Protein AF-A0ABD5YQZ8-F1 (afdb_monomer_lite)

pLDDT: mean 84.79, std 17.25, range [38.78, 98.06]

Radius of gyration: 31.54 Å; chains: 1; bounding box: 51×86×86 Å

Organism: NCBI:txid2934937

InterPro domains:
  IPR028974 TSP type-3 repeat [G3DSA:4.10.1080.10] (98-217)
  IPR028974 TSP type-3 repeat [SSF103647] (147-210)
  IPR059100 Bacterial TSP3 repeat [PF18884] (151-166)
  IPR059100 Bacterial TSP3 repeat [PF18884] (173-186)
  IPR059100 Bacterial TSP3 repeat [PF18884] (196-209)

Sequence (217 aa):
MSGYPLSGSRVYLVMLACMLVLSAGIVSAAQVDMSVDEYTLTGDSVLETEEDITYVTGWQSYSVEATVEGDPGAYQACLVMGDAVDEREIECKVVGVNASQSETVNFEKSEWPENMSGRQTVSLVVRDTNASDEPITTSSKQVNILGENGDYDGDGASNRVEIREGIEPRNDDTDGDGLSDGEELKLPTALPNKSDTDGDGLSDGIEVNKYDSAQTK

Structure (mmCIF, N/CA/C/O backbone):
data_AF-A0ABD5YQZ8-F1
#
_entry.id   AF-A0ABD5YQZ8-F1
#
loop_
_atom_site.group_PDB
_atom_site.id
_atom_site.type_symbol
_atom_site.label_atom_id
_atom_site.label_alt_id
_atom_site.label_comp_id
_atom_site.label_asym_id
_atom_site.label_entity_id
_atom_site.label_seq_id
_atom_site.pdbx_PDB_ins_code
_atom_site.Cartn_x
_atom_site.Cartn_y
_atom_site.Cartn_z
_atom_site.occupancy
_atom_site.B_iso_or_equiv
_atom_site.auth_seq_id
_atom_site.auth_comp_id
_atom_site.auth_asym_id
_atom_site.auth_atom_id
_atom_site.pdbx_PDB_model_num
ATOM 1 N N . MET A 1 1 ? 3.594 -73.761 -32.556 1.00 47.19 1 MET A N 1
ATOM 2 C CA . MET A 1 1 ? 4.704 -74.380 -33.315 1.00 47.19 1 MET A CA 1
ATOM 3 C C . MET A 1 1 ? 4.558 -73.986 -34.771 1.00 47.19 1 MET A C 1
ATOM 5 O O . MET A 1 1 ? 3.439 -74.041 -35.259 1.00 47.19 1 MET A O 1
ATOM 9 N N . SER A 1 2 ? 5.678 -73.665 -35.428 1.00 38.78 2 SER A N 1
ATOM 10 C CA . SER A 1 2 ? 5.800 -73.285 -36.848 1.00 38.78 2 SER A CA 1
ATOM 11 C C . SER A 1 2 ? 5.389 -71.836 -37.141 1.00 38.78 2 SER A C 1
ATOM 13 O O . SER A 1 2 ? 4.291 -71.435 -36.791 1.00 38.78 2 SER A O 1
ATOM 15 N N . GLY A 1 3 ? 6.195 -70.963 -37.737 1.00 38.81 3 GLY A N 1
ATOM 16 C CA . GLY A 1 3 ? 7.521 -71.086 -38.337 1.00 38.81 3 GLY A CA 1
ATOM 17 C C . GLY A 1 3 ? 7.721 -69.838 -39.205 1.00 38.81 3 GLY A C 1
ATOM 18 O O . GLY A 1 3 ? 6.915 -69.587 -40.094 1.00 38.81 3 GLY A O 1
ATOM 19 N N . TYR A 1 4 ? 8.740 -69.027 -38.921 1.00 41.19 4 TYR A N 1
ATOM 20 C CA . TYR A 1 4 ? 9.113 -67.884 -39.760 1.00 41.19 4 TYR A CA 1
ATOM 21 C C . TYR A 1 4 ? 10.055 -68.359 -40.874 1.00 41.19 4 TYR A C 1
ATOM 23 O O . TYR A 1 4 ? 11.027 -69.052 -40.558 1.00 41.19 4 TYR A O 1
ATOM 31 N N . PRO A 1 5 ? 9.858 -67.973 -42.145 1.00 52.75 5 PRO A N 1
ATOM 32 C CA . PRO A 1 5 ? 10.911 -68.078 -43.139 1.00 52.75 5 PRO A CA 1
ATOM 33 C C . PRO A 1 5 ? 11.772 -66.807 -43.144 1.00 52.75 5 PRO A C 1
ATOM 35 O O . PRO A 1 5 ? 11.284 -65.693 -43.325 1.00 52.75 5 PRO A O 1
ATOM 38 N N . LEU A 1 6 ? 13.080 -67.005 -42.974 1.00 47.19 6 LEU A N 1
ATOM 39 C CA . LEU A 1 6 ? 14.126 -66.064 -43.365 1.00 47.19 6 LEU A CA 1
ATOM 40 C C . LEU A 1 6 ? 14.252 -66.066 -44.893 1.00 47.19 6 LEU A C 1
ATOM 42 O O . LEU A 1 6 ? 14.326 -67.137 -45.492 1.00 47.19 6 LEU A O 1
ATOM 46 N N . SER A 1 7 ? 14.373 -64.896 -45.519 1.00 41.81 7 SER A N 1
ATOM 47 C CA . SER A 1 7 ? 15.018 -64.787 -46.831 1.00 41.81 7 SER A CA 1
ATOM 48 C C . SER A 1 7 ? 15.436 -63.350 -47.129 1.00 41.81 7 SER A C 1
ATOM 50 O O . SER A 1 7 ? 14.608 -62.444 -47.108 1.00 41.81 7 SER A O 1
ATOM 52 N N . GLY A 1 8 ? 16.715 -63.173 -47.472 1.00 40.44 8 GLY A N 1
ATOM 53 C CA . GLY A 1 8 ? 17.145 -62.082 -48.346 1.00 40.44 8 GLY A CA 1
ATOM 54 C C . GLY A 1 8 ? 18.196 -61.129 -47.788 1.00 40.44 8 GLY A C 1
ATOM 55 O O . GLY A 1 8 ? 17.901 -59.967 -47.536 1.00 40.44 8 GLY A O 1
ATOM 56 N N . SER A 1 9 ? 19.451 -61.580 -47.712 1.00 45.88 9 SER A N 1
ATOM 57 C CA . SER A 1 9 ? 20.619 -60.691 -47.701 1.00 45.88 9 SER A CA 1
ATOM 58 C C . SER A 1 9 ? 20.605 -59.762 -48.915 1.00 45.88 9 SER A C 1
ATOM 60 O O . SER A 1 9 ? 20.646 -60.238 -50.051 1.00 45.88 9 SER A O 1
ATOM 62 N N . ARG A 1 10 ? 20.658 -58.446 -48.689 1.00 50.16 10 ARG A N 1
ATOM 63 C CA . ARG A 1 10 ? 21.187 -57.485 -49.665 1.00 50.16 10 ARG A CA 1
ATOM 64 C C . ARG A 1 10 ? 22.053 -56.447 -48.963 1.00 50.16 10 ARG A C 1
ATOM 66 O O . ARG A 1 10 ? 21.574 -55.579 -48.247 1.00 50.16 10 ARG A O 1
ATOM 73 N N . VAL A 1 11 ? 23.349 -56.592 -49.205 1.00 49.12 11 VAL A N 1
ATOM 74 C CA . VAL A 1 11 ? 24.399 -55.601 -48.982 1.00 49.12 11 VAL A CA 1
ATOM 75 C C . VAL A 1 11 ? 24.019 -54.319 -49.723 1.00 49.12 11 VAL A C 1
ATOM 77 O O . VAL A 1 11 ? 23.902 -54.351 -50.944 1.00 49.12 11 VAL A O 1
ATOM 80 N N . TYR A 1 12 ? 23.858 -53.204 -49.010 1.00 44.00 12 TYR A N 1
ATOM 81 C CA . TYR A 1 12 ? 23.859 -51.868 -49.606 1.00 44.00 12 TYR A CA 1
ATOM 82 C C . TYR A 1 12 ? 24.694 -50.910 -48.752 1.00 44.00 12 TYR A C 1
ATOM 84 O O . TYR A 1 12 ? 24.310 -50.514 -47.659 1.00 44.00 12 TYR A O 1
ATOM 92 N N . LEU A 1 13 ? 25.883 -50.630 -49.292 1.00 43.56 13 LEU A N 1
ATOM 93 C CA . LEU A 1 13 ? 26.579 -49.345 -49.346 1.00 43.56 13 LEU A CA 1
ATOM 94 C C . LEU A 1 13 ? 26.363 -48.377 -48.163 1.00 43.56 13 LEU A C 1
ATOM 96 O O . LEU A 1 13 ? 25.361 -47.671 -48.083 1.00 43.56 13 LEU A O 1
ATOM 100 N N . VAL A 1 14 ? 27.385 -48.263 -47.312 1.00 45.25 14 VAL A N 1
ATOM 101 C CA . VAL A 1 14 ? 27.566 -47.134 -46.390 1.00 45.25 14 VAL A CA 1
ATOM 102 C C . VAL A 1 14 ? 27.772 -45.866 -47.228 1.00 45.25 14 VAL A C 1
ATOM 104 O O . VAL A 1 14 ? 28.879 -45.586 -47.681 1.00 45.25 14 VAL A O 1
ATOM 107 N N . MET A 1 15 ? 26.700 -45.112 -47.470 1.00 48.88 15 MET A N 1
ATOM 108 C CA . MET A 1 15 ? 26.790 -43.724 -47.926 1.00 48.88 15 MET A CA 1
ATOM 109 C C . MET A 1 15 ? 26.907 -42.844 -46.688 1.00 48.88 15 MET A C 1
ATOM 111 O O . MET A 1 15 ? 25.919 -42.529 -46.027 1.00 48.88 15 MET A O 1
ATOM 115 N N . LEU A 1 16 ? 28.144 -42.479 -46.365 1.00 49.81 16 LEU A N 1
ATOM 116 C CA . LEU A 1 16 ? 28.467 -41.458 -45.381 1.00 49.81 16 LEU A CA 1
ATOM 117 C C . LEU A 1 16 ? 28.016 -40.097 -45.946 1.00 49.81 16 LEU A C 1
ATOM 119 O O . LEU A 1 16 ? 28.791 -39.376 -46.568 1.00 49.81 16 LEU A O 1
ATOM 123 N N . ALA A 1 17 ? 26.733 -39.768 -45.793 1.00 46.59 17 ALA A N 1
ATOM 124 C CA . ALA A 1 17 ? 26.228 -38.432 -46.069 1.00 46.59 17 ALA A CA 1
ATOM 125 C C . ALA A 1 17 ? 26.684 -37.519 -44.925 1.00 46.59 17 ALA A C 1
ATOM 127 O O . ALA A 1 17 ? 26.041 -37.418 -43.883 1.00 46.59 17 ALA A O 1
ATOM 128 N N . CYS A 1 18 ? 27.837 -36.881 -45.115 1.00 42.94 18 CYS A N 1
ATOM 129 C CA . CYS A 1 18 ? 28.249 -35.732 -44.328 1.00 42.94 18 CYS A CA 1
ATOM 130 C C . CYS A 1 18 ? 27.263 -34.593 -44.638 1.00 42.94 18 CYS A C 1
ATOM 132 O O . CYS A 1 18 ? 27.469 -33.812 -45.565 1.00 42.94 18 CYS A O 1
ATOM 134 N N . MET A 1 19 ? 26.134 -34.550 -43.919 1.00 46.97 19 MET A N 1
ATOM 135 C CA . MET A 1 19 ? 25.313 -33.347 -43.857 1.00 46.97 19 MET A CA 1
ATOM 136 C C . MET A 1 19 ? 26.151 -32.298 -43.135 1.00 46.97 19 MET A C 1
ATOM 138 O O . MET A 1 19 ? 26.230 -32.274 -41.909 1.00 46.97 19 MET A O 1
ATOM 142 N N . LEU A 1 20 ? 26.798 -31.444 -43.924 1.00 49.50 20 LEU A N 1
ATOM 143 C CA . LEU A 1 20 ? 27.115 -30.088 -43.515 1.00 49.50 20 LEU A CA 1
ATOM 144 C C . LEU A 1 20 ? 25.800 -29.464 -43.050 1.00 49.50 20 LEU A C 1
ATOM 146 O O . LEU A 1 20 ? 25.006 -28.983 -43.858 1.00 49.50 20 LEU A O 1
ATOM 150 N N . VAL A 1 21 ? 25.552 -29.511 -41.742 1.00 53.03 21 VAL A N 1
ATOM 151 C CA . VAL A 1 21 ? 24.641 -28.569 -41.112 1.00 53.03 21 VAL A CA 1
ATOM 152 C C . VAL A 1 21 ? 25.338 -27.229 -41.295 1.00 53.03 21 VAL A C 1
ATOM 154 O O . VAL A 1 21 ? 26.240 -26.872 -40.542 1.00 53.03 21 VAL A O 1
ATOM 157 N N . LEU A 1 22 ? 24.993 -26.527 -42.375 1.00 50.12 22 LEU A N 1
ATOM 158 C CA . LEU A 1 22 ? 25.159 -25.088 -42.435 1.00 50.12 22 LEU A CA 1
ATOM 159 C C . LEU A 1 22 ? 24.323 -24.572 -41.269 1.00 50.12 22 LEU A C 1
ATOM 161 O O . LEU A 1 22 ? 23.117 -24.377 -41.397 1.00 50.12 22 LEU A O 1
ATOM 165 N N . SER A 1 23 ? 24.955 -24.425 -40.104 1.00 54.41 23 SER A N 1
ATOM 166 C CA . SER A 1 23 ? 24.463 -23.525 -39.084 1.00 54.41 23 SER A CA 1
ATOM 167 C C . SER A 1 23 ? 24.487 -22.161 -39.756 1.00 54.41 23 SER A C 1
ATOM 169 O O . SER A 1 23 ? 25.512 -21.478 -39.773 1.00 54.41 23 SER A O 1
ATOM 171 N N . ALA A 1 24 ? 23.376 -21.803 -40.400 1.00 52.38 24 ALA A N 1
ATOM 172 C CA . ALA A 1 24 ? 23.020 -20.414 -40.537 1.00 52.38 24 ALA A CA 1
ATOM 173 C C . ALA A 1 24 ? 23.045 -19.911 -39.099 1.00 52.38 24 ALA A C 1
ATOM 175 O O . ALA A 1 24 ? 22.163 -20.239 -38.306 1.00 52.38 24 ALA A O 1
ATOM 176 N N . GLY A 1 25 ? 24.153 -19.268 -38.729 1.00 48.50 25 GLY A N 1
ATOM 177 C CA . GLY A 1 25 ? 24.211 -18.509 -37.504 1.00 48.50 25 GLY A CA 1
ATOM 178 C C . GLY A 1 25 ? 23.045 -17.555 -37.618 1.00 48.50 25 GLY A C 1
ATOM 179 O O . GLY A 1 25 ? 23.043 -16.686 -38.490 1.00 48.50 25 GLY A O 1
ATOM 180 N N . ILE A 1 26 ? 22.009 -17.800 -36.825 1.00 54.44 26 ILE A N 1
ATOM 181 C CA . ILE A 1 26 ? 21.000 -16.792 -36.592 1.00 54.44 26 ILE A CA 1
ATOM 182 C C . ILE A 1 26 ? 21.822 -15.687 -35.946 1.00 54.44 26 ILE A C 1
ATOM 184 O O . ILE A 1 26 ? 22.315 -15.849 -34.829 1.00 54.44 26 ILE A O 1
ATOM 188 N N . VAL A 1 27 ? 22.112 -14.629 -36.701 1.00 45.12 27 VAL A N 1
ATOM 189 C CA . VAL A 1 27 ? 22.585 -13.394 -36.097 1.00 45.12 27 VAL A CA 1
ATOM 190 C C . VAL A 1 27 ? 21.394 -12.966 -35.261 1.00 45.12 27 VAL A C 1
ATOM 192 O O . VAL A 1 27 ? 20.402 -12.485 -35.806 1.00 45.12 27 VAL A O 1
ATOM 195 N N . SER A 1 28 ? 21.430 -13.282 -33.966 1.00 51.03 28 SER A N 1
ATOM 196 C CA . SER A 1 28 ? 20.501 -12.688 -33.019 1.00 51.03 28 SER A CA 1
ATOM 197 C C . SER A 1 28 ? 20.609 -11.191 -33.247 1.00 51.03 28 SER A C 1
ATOM 199 O O . SER A 1 28 ? 21.725 -10.660 -33.257 1.00 51.03 28 SER A O 1
ATOM 201 N N . ALA A 1 29 ? 19.481 -10.519 -33.482 1.00 58.97 29 ALA A N 1
ATOM 202 C CA . ALA A 1 29 ? 19.457 -9.078 -33.302 1.00 58.97 29 ALA A CA 1
ATOM 203 C C . ALA A 1 29 ? 20.094 -8.805 -31.931 1.00 58.97 29 ALA A C 1
ATOM 205 O O . ALA A 1 29 ? 19.848 -9.568 -30.988 1.00 58.97 29 ALA A O 1
ATOM 206 N N . ALA A 1 30 ? 20.993 -7.822 -31.853 1.00 61.31 30 ALA A N 1
ATOM 207 C CA . ALA A 1 30 ? 21.516 -7.398 -30.564 1.00 61.31 30 ALA A CA 1
ATOM 208 C C . ALA A 1 30 ? 20.296 -7.050 -29.706 1.00 61.31 30 ALA A C 1
ATOM 210 O O . ALA A 1 30 ? 19.510 -6.183 -30.088 1.00 61.31 30 ALA A O 1
ATOM 211 N N . GLN A 1 31 ? 20.065 -7.832 -28.654 1.00 69.81 31 GLN A N 1
ATOM 212 C CA . GLN A 1 31 ? 18.967 -7.577 -27.742 1.00 69.81 31 GLN A CA 1
ATOM 213 C C . GLN A 1 31 ? 19.332 -6.303 -26.988 1.00 69.81 31 GLN A C 1
ATOM 215 O O . GLN A 1 31 ? 20.447 -6.210 -26.479 1.00 69.81 31 GLN A O 1
ATOM 220 N N . VAL A 1 32 ? 18.429 -5.326 -27.005 1.00 82.69 32 VAL A N 1
ATOM 221 C CA . VAL A 1 32 ? 18.577 -4.088 -26.238 1.00 82.69 32 VAL A CA 1
ATOM 222 C C . VAL A 1 32 ? 18.693 -4.462 -24.763 1.00 82.69 32 VAL A C 1
ATOM 224 O O . VAL A 1 32 ? 17.845 -5.205 -24.264 1.00 82.69 32 VAL A O 1
ATOM 227 N N . ASP A 1 33 ? 19.742 -3.984 -24.097 1.00 87.50 33 ASP A N 1
ATOM 228 C CA . ASP A 1 33 ? 19.975 -4.248 -22.677 1.00 87.50 33 ASP A CA 1
ATOM 229 C C . ASP A 1 33 ? 19.418 -3.092 -21.841 1.00 87.50 33 ASP A C 1
ATOM 231 O O . ASP A 1 33 ? 19.886 -1.956 -21.939 1.00 87.50 33 ASP A O 1
ATOM 235 N N . MET A 1 34 ? 18.375 -3.376 -21.061 1.00 90.44 34 MET A N 1
ATOM 236 C CA . MET A 1 34 ? 17.696 -2.415 -20.192 1.00 90.44 34 MET A CA 1
ATOM 237 C C . MET A 1 34 ? 17.335 -3.077 -18.868 1.00 90.44 34 MET A C 1
ATOM 239 O O . MET A 1 34 ? 16.788 -4.184 -18.837 1.00 90.44 34 MET A O 1
ATOM 243 N N . SER A 1 35 ? 17.546 -2.351 -17.778 1.00 90.19 35 SER A N 1
ATOM 244 C CA . SER A 1 35 ? 17.093 -2.709 -16.440 1.00 90.19 35 SER A CA 1
ATOM 245 C C . SER A 1 35 ? 16.237 -1.598 -15.840 1.00 90.19 35 SER A C 1
ATOM 247 O O . SER A 1 35 ? 16.291 -0.424 -16.214 1.00 90.19 35 SER A O 1
ATOM 249 N N . VAL A 1 36 ? 15.389 -2.019 -14.911 1.00 91.62 36 VAL A N 1
ATOM 250 C CA . VAL A 1 36 ? 14.582 -1.156 -14.059 1.00 91.62 36 VAL A CA 1
ATOM 251 C C . VAL A 1 36 ? 14.928 -1.563 -12.639 1.00 91.62 36 VAL A C 1
ATOM 253 O O . VAL A 1 36 ? 14.773 -2.737 -12.293 1.00 91.62 36 VAL A O 1
ATOM 256 N N . ASP A 1 37 ? 15.404 -0.615 -11.839 1.00 88.50 37 ASP A N 1
ATOM 257 C CA . ASP A 1 37 ? 15.648 -0.852 -10.419 1.00 88.50 37 ASP A CA 1
ATOM 258 C C . ASP A 1 37 ? 14.335 -1.138 -9.679 1.00 88.50 37 ASP A C 1
ATOM 260 O O . ASP A 1 37 ? 13.227 -0.922 -10.182 1.00 88.50 37 ASP A O 1
ATOM 264 N N . GLU A 1 38 ? 14.440 -1.620 -8.443 1.00 85.19 38 GLU A N 1
ATOM 265 C CA . GLU A 1 38 ? 13.267 -1.661 -7.582 1.00 85.19 38 GLU A CA 1
ATOM 266 C C . GLU A 1 38 ? 12.690 -0.245 -7.430 1.00 85.19 38 GLU A C 1
ATOM 268 O O . GLU A 1 38 ? 13.395 0.704 -7.084 1.00 85.19 38 GLU A O 1
ATOM 273 N N . TYR A 1 39 ? 11.396 -0.102 -7.706 1.00 87.62 39 TYR A N 1
ATOM 274 C CA . TYR A 1 39 ? 10.715 1.179 -7.607 1.00 87.62 39 TYR A CA 1
ATOM 275 C C . TYR A 1 39 ? 10.106 1.384 -6.218 1.00 87.62 39 TYR A C 1
ATOM 277 O O . TYR A 1 39 ? 9.736 0.439 -5.503 1.00 87.62 39 TYR A O 1
ATOM 285 N N . THR A 1 40 ? 9.949 2.656 -5.859 1.00 89.56 40 THR A N 1
ATOM 286 C CA . THR A 1 40 ? 9.339 3.065 -4.595 1.00 89.56 40 TH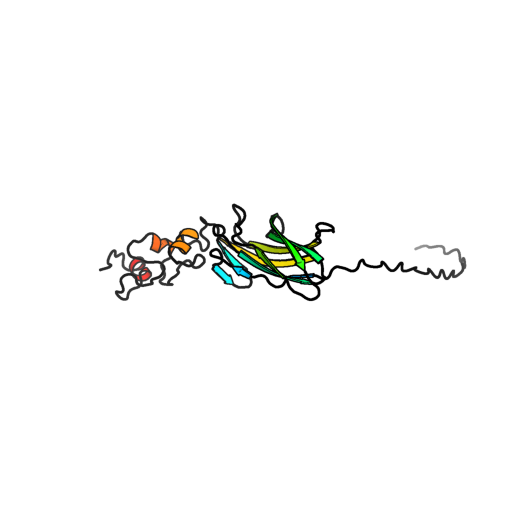R A CA 1
ATOM 287 C C . THR A 1 40 ? 7.905 3.515 -4.839 1.00 89.56 40 THR A C 1
ATOM 289 O O . THR A 1 40 ? 7.657 4.426 -5.629 1.00 89.56 40 THR A O 1
ATOM 292 N N . LEU A 1 41 ? 6.960 2.880 -4.143 1.00 93.25 41 LEU A N 1
ATOM 293 C CA . LEU A 1 41 ? 5.575 3.332 -4.052 1.00 93.25 41 LEU A CA 1
ATOM 294 C C . LEU A 1 41 ? 5.443 4.236 -2.823 1.00 93.25 41 LEU A C 1
ATOM 296 O O . LEU A 1 41 ? 5.842 3.852 -1.726 1.00 93.25 41 LEU A O 1
ATOM 300 N N . THR A 1 42 ? 4.911 5.439 -3.006 1.00 92.31 42 THR A N 1
ATOM 301 C CA . THR A 1 42 ? 4.772 6.449 -1.946 1.00 92.31 42 THR A CA 1
ATOM 302 C C . THR A 1 42 ? 3.408 7.130 -2.005 1.00 92.31 42 THR A C 1
ATOM 304 O O . THR A 1 42 ? 2.664 6.977 -2.974 1.00 92.31 42 THR A O 1
ATOM 307 N N . GLY A 1 43 ? 3.096 7.926 -0.981 1.00 90.94 43 GLY A N 1
ATOM 308 C CA . GLY A 1 43 ? 1.871 8.719 -0.892 1.00 90.94 43 GLY A CA 1
ATOM 309 C C . GLY A 1 43 ? 0.927 8.219 0.194 1.00 90.94 43 GLY A C 1
ATOM 310 O O . GLY A 1 43 ? 1.194 7.214 0.846 1.00 90.94 43 GLY A O 1
ATOM 311 N N . ASP A 1 44 ? -0.184 8.934 0.368 1.00 88.00 44 ASP A N 1
ATOM 312 C CA . ASP A 1 44 ? -1.124 8.706 1.474 1.00 88.00 44 ASP A CA 1
ATOM 313 C C . ASP A 1 44 ? -1.839 7.352 1.398 1.00 88.00 44 ASP A C 1
ATOM 315 O O . ASP A 1 44 ? -2.437 6.921 2.376 1.00 88.00 44 ASP A O 1
ATOM 319 N N . SER A 1 45 ? -1.808 6.694 0.237 1.00 91.94 45 SER A N 1
ATOM 320 C CA . SER A 1 45 ? -2.378 5.358 0.085 1.00 91.94 45 SER A CA 1
ATOM 321 C C . SER A 1 45 ? -1.526 4.255 0.689 1.00 91.94 45 SER A C 1
ATOM 323 O O . SER A 1 45 ? -2.068 3.187 0.933 1.00 91.94 45 SER A O 1
ATOM 325 N N . VAL A 1 46 ? -0.225 4.454 0.911 1.00 93.88 46 VAL A N 1
ATOM 326 C CA . VAL A 1 46 ? 0.658 3.389 1.401 1.00 93.88 46 VAL A CA 1
ATOM 327 C C . VAL A 1 46 ? 0.522 3.265 2.914 1.00 93.88 46 VAL A C 1
ATOM 329 O O . VAL A 1 46 ? 0.820 4.214 3.634 1.00 93.88 46 VAL A O 1
ATOM 332 N N . LEU A 1 47 ? 0.093 2.092 3.382 1.00 93.75 47 LEU A N 1
ATOM 333 C CA . LEU A 1 47 ? -0.080 1.802 4.805 1.00 93.75 47 LEU A CA 1
ATOM 334 C C . LEU A 1 47 ? 1.203 1.197 5.377 1.00 93.75 47 LEU A C 1
ATOM 336 O O . LEU A 1 47 ? 1.925 1.837 6.136 1.00 93.75 47 LEU A O 1
ATOM 340 N N . GLU A 1 48 ? 1.528 -0.021 4.950 1.00 92.25 48 GLU A N 1
ATOM 341 C CA . GLU A 1 48 ? 2.690 -0.764 5.431 1.00 92.25 48 GLU A CA 1
ATOM 342 C C . GLU A 1 48 ? 3.120 -1.849 4.440 1.00 92.25 48 GLU A C 1
ATOM 344 O O . GLU A 1 48 ? 2.505 -2.049 3.391 1.00 92.25 48 GLU A O 1
ATOM 349 N N . THR A 1 49 ? 4.210 -2.550 4.743 1.00 92.19 49 THR A N 1
ATOM 350 C CA . THR A 1 49 ? 4.671 -3.699 3.958 1.00 92.19 49 THR A CA 1
ATOM 351 C C . THR A 1 49 ? 5.015 -4.855 4.881 1.00 92.19 49 THR A C 1
ATOM 353 O O . THR A 1 49 ? 5.850 -4.708 5.771 1.00 92.19 49 THR A O 1
ATOM 356 N N . GLU A 1 50 ? 4.421 -6.013 4.615 1.00 91.50 50 GLU A N 1
ATOM 357 C CA . GLU A 1 50 ? 4.687 -7.265 5.320 1.00 91.50 50 GLU A CA 1
ATOM 358 C C . GLU A 1 50 ? 4.895 -8.398 4.322 1.00 91.50 50 GLU A C 1
ATOM 360 O O . GLU A 1 50 ? 4.148 -8.507 3.353 1.00 91.50 50 GLU A O 1
ATOM 365 N N . GLU A 1 51 ? 5.889 -9.255 4.571 1.00 88.88 51 GLU A N 1
ATOM 366 C CA . GLU A 1 51 ? 6.151 -10.463 3.767 1.00 88.88 51 GLU A CA 1
ATOM 367 C C . GLU A 1 51 ? 6.125 -10.211 2.241 1.00 88.88 51 GLU A C 1
ATOM 369 O O . GLU A 1 51 ? 5.523 -10.966 1.480 1.00 88.88 51 GLU A O 1
ATOM 374 N N . ASP A 1 52 ? 6.775 -9.125 1.799 1.00 88.69 52 ASP A N 1
ATOM 375 C CA . ASP A 1 52 ? 6.865 -8.672 0.398 1.00 88.69 52 ASP A CA 1
ATOM 376 C C . ASP A 1 52 ? 5.546 -8.183 -0.240 1.00 88.69 52 ASP A C 1
ATOM 378 O O . ASP A 1 52 ? 5.471 -7.981 -1.457 1.00 88.69 52 ASP A O 1
ATOM 382 N N . ILE A 1 53 ? 4.512 -7.937 0.567 1.00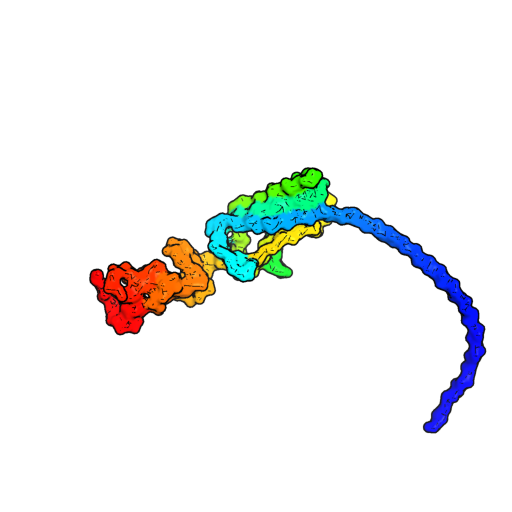 93.06 53 ILE A N 1
ATOM 383 C CA . ILE A 1 53 ? 3.238 -7.357 0.135 1.00 93.06 53 ILE A CA 1
ATOM 384 C C . ILE A 1 53 ? 3.088 -5.971 0.745 1.00 93.06 53 ILE A C 1
ATOM 386 O O . ILE A 1 53 ? 3.074 -5.808 1.964 1.00 93.06 53 ILE A O 1
ATOM 390 N N . THR A 1 54 ? 2.919 -4.964 -0.108 1.00 95.38 54 THR A N 1
ATOM 391 C CA . THR A 1 54 ? 2.595 -3.608 0.343 1.00 95.38 54 THR A CA 1
ATOM 392 C C . THR A 1 54 ? 1.080 -3.430 0.431 1.00 95.38 54 THR A C 1
ATOM 394 O O . THR A 1 54 ? 0.362 -3.605 -0.554 1.00 95.38 54 THR A O 1
ATOM 397 N N . TYR A 1 55 ? 0.580 -3.065 1.606 1.00 95.50 55 TYR A N 1
ATOM 398 C CA . TYR A 1 55 ? -0.827 -2.750 1.829 1.00 95.50 55 TYR A CA 1
ATOM 399 C C . TYR A 1 55 ? -1.093 -1.297 1.475 1.00 95.50 55 TYR A C 1
ATOM 401 O O . TYR A 1 55 ? -0.357 -0.396 1.887 1.00 95.50 55 TYR A O 1
ATOM 409 N N . VAL A 1 56 ? -2.139 -1.078 0.684 1.00 96.25 56 VAL A N 1
ATOM 410 C CA . VAL A 1 56 ? -2.476 0.245 0.162 1.00 96.25 56 VAL A CA 1
ATOM 411 C C . VAL A 1 56 ? -3.975 0.500 0.194 1.00 96.25 56 VAL A C 1
ATOM 413 O O . VAL A 1 56 ? -4.768 -0.432 0.094 1.00 96.25 56 VAL A O 1
ATOM 416 N N . THR A 1 57 ? -4.385 1.760 0.269 1.00 95.56 57 THR A N 1
ATOM 417 C CA . THR A 1 57 ? -5.788 2.156 0.129 1.00 95.56 57 THR A CA 1
ATOM 418 C C . THR A 1 57 ? -6.138 2.379 -1.339 1.00 95.56 57 THR A C 1
ATOM 420 O O . THR A 1 57 ? -5.421 3.057 -2.073 1.00 95.56 57 THR A O 1
ATOM 423 N N . GLY A 1 58 ? -7.269 1.832 -1.784 1.00 94.25 58 GLY A N 1
ATOM 424 C CA . GLY A 1 58 ? -7.727 1.957 -3.173 1.00 94.25 58 GLY A CA 1
ATOM 425 C C . GLY A 1 58 ? -8.372 3.300 -3.527 1.00 94.25 58 GLY A C 1
ATOM 426 O O . GLY A 1 58 ? -8.805 3.476 -4.660 1.00 94.25 58 GLY A O 1
ATOM 427 N N . TRP A 1 59 ? -8.486 4.236 -2.577 1.00 93.25 59 TRP A N 1
ATOM 428 C CA . TRP A 1 59 ? -9.188 5.518 -2.759 1.00 93.25 59 TRP A CA 1
ATOM 429 C C . TRP A 1 59 ? -8.302 6.754 -2.564 1.00 93.25 59 TRP A C 1
ATOM 431 O O . TRP A 1 59 ? -8.764 7.874 -2.781 1.00 93.25 59 TRP A O 1
ATOM 441 N N . GLN A 1 60 ? -7.045 6.583 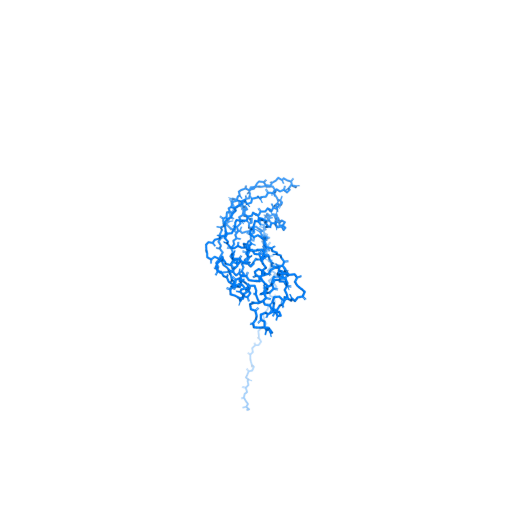-2.148 1.00 93.25 60 GLN A N 1
ATOM 442 C CA . GLN A 1 60 ? -6.073 7.675 -2.085 1.00 93.25 60 GLN A CA 1
ATOM 443 C C . GLN A 1 60 ? -5.095 7.570 -3.252 1.00 93.25 60 GLN A C 1
ATOM 445 O O . GLN A 1 60 ? -4.832 6.491 -3.780 1.00 93.25 60 GLN A O 1
ATOM 450 N N . SER A 1 61 ? -4.542 8.710 -3.657 1.00 92.94 61 SER A N 1
ATOM 451 C CA . SER A 1 61 ? -3.520 8.747 -4.698 1.00 92.94 61 SER A CA 1
ATOM 452 C C . SER A 1 61 ? -2.212 8.113 -4.224 1.00 92.94 61 SER A C 1
ATOM 454 O O . SER A 1 61 ? -1.899 8.101 -3.029 1.00 92.94 61 SER A O 1
ATOM 456 N N . TYR A 1 62 ? -1.406 7.672 -5.178 1.00 93.81 62 TYR A N 1
ATOM 457 C CA . TYR A 1 62 ? -0.042 7.209 -4.947 1.00 93.81 62 TYR A CA 1
ATOM 458 C C . TYR A 1 62 ? 0.922 7.882 -5.924 1.00 93.81 62 TYR A C 1
ATOM 460 O O . TYR A 1 62 ? 0.516 8.496 -6.911 1.00 93.81 62 TYR A O 1
ATOM 468 N N . SER A 1 63 ? 2.213 7.750 -5.650 1.00 94.69 63 SER A N 1
ATOM 469 C CA . SER A 1 63 ? 3.276 8.093 -6.586 1.00 94.69 63 SER A CA 1
ATOM 470 C C . SER A 1 63 ? 4.250 6.929 -6.711 1.00 94.69 63 SER A C 1
ATOM 472 O O . SER A 1 63 ? 4.563 6.270 -5.717 1.00 94.69 63 SER A O 1
ATOM 474 N N . VAL A 1 64 ? 4.745 6.697 -7.923 1.00 95.50 64 VAL A N 1
ATOM 475 C CA . VAL A 1 64 ? 5.795 5.715 -8.212 1.00 95.50 64 VAL A CA 1
ATOM 476 C C . VAL A 1 64 ? 7.023 6.450 -8.720 1.00 95.50 64 VAL A C 1
ATOM 478 O O . VAL A 1 64 ? 6.945 7.172 -9.712 1.00 95.50 64 VAL A O 1
ATOM 481 N N . GLU A 1 65 ? 8.151 6.243 -8.054 1.00 95.00 65 GLU A N 1
ATOM 482 C CA . GLU A 1 65 ? 9.469 6.675 -8.519 1.00 95.00 65 GLU A CA 1
ATOM 483 C C . GLU A 1 65 ? 10.301 5.437 -8.847 1.00 95.00 65 GLU A C 1
ATOM 485 O O . GLU A 1 65 ? 10.426 4.522 -8.026 1.00 95.00 65 GLU A O 1
ATOM 490 N N . ALA A 1 66 ? 10.851 5.403 -10.057 1.00 94.00 66 ALA A N 1
ATOM 491 C CA . ALA A 1 66 ? 11.665 4.303 -10.544 1.00 94.00 66 ALA A CA 1
ATOM 492 C C . ALA A 1 66 ? 12.890 4.813 -11.296 1.00 94.00 66 ALA A C 1
ATOM 494 O O . ALA A 1 66 ? 12.848 5.869 -11.926 1.00 94.00 66 ALA A O 1
ATOM 495 N N . THR A 1 67 ? 13.950 4.015 -11.291 1.00 94.31 67 THR A N 1
ATOM 496 C CA . THR A 1 67 ? 15.168 4.288 -12.051 1.00 94.31 67 THR A CA 1
ATOM 497 C C . THR A 1 67 ? 15.279 3.288 -13.194 1.00 94.31 67 THR A C 1
ATOM 499 O O . THR A 1 67 ? 15.148 2.083 -12.985 1.00 94.31 67 THR A O 1
ATOM 502 N N . VAL A 1 68 ? 15.499 3.794 -14.404 1.00 94.62 68 VAL A N 1
ATOM 503 C CA . VAL A 1 68 ? 15.760 2.992 -15.602 1.00 94.62 68 VAL A CA 1
ATOM 504 C C . VAL A 1 68 ? 17.190 3.225 -16.067 1.00 94.62 68 VAL A C 1
ATOM 506 O O . VAL A 1 68 ? 17.677 4.355 -16.059 1.00 94.62 68 VAL A O 1
ATOM 509 N N . GLU A 1 69 ? 17.871 2.171 -16.489 1.00 93.62 69 GLU A N 1
ATOM 510 C CA . GLU A 1 69 ? 19.238 2.257 -17.001 1.00 93.62 69 GLU A CA 1
ATOM 511 C C . GLU A 1 69 ? 19.461 1.224 -18.111 1.00 93.62 69 GLU A C 1
ATOM 513 O O . GLU A 1 69 ? 18.750 0.222 -18.198 1.00 93.62 69 GLU A O 1
ATOM 518 N N . GLY A 1 70 ? 20.429 1.480 -18.990 1.00 91.94 70 GLY A N 1
ATOM 519 C CA . GLY A 1 70 ? 20.738 0.569 -20.088 1.00 91.94 70 GLY A CA 1
ATOM 520 C C . GLY A 1 70 ? 21.323 1.252 -21.315 1.00 91.94 70 GLY A C 1
ATOM 521 O O . GLY A 1 70 ? 21.994 2.288 -21.228 1.00 91.94 70 GLY A O 1
ATOM 522 N N . ASP A 1 71 ? 21.080 0.640 -22.471 1.00 92.00 71 ASP A N 1
ATOM 523 C CA . ASP A 1 71 ? 21.537 1.133 -23.763 1.00 92.00 71 ASP A CA 1
ATOM 524 C C . ASP A 1 71 ? 20.959 2.528 -24.074 1.00 92.00 71 ASP A C 1
ATOM 526 O O . ASP A 1 71 ? 19.768 2.770 -23.858 1.00 92.00 71 ASP A O 1
ATOM 530 N N . PRO A 1 72 ? 21.757 3.460 -24.633 1.00 92.56 72 PRO A N 1
ATOM 531 C CA . PRO A 1 72 ? 21.263 4.788 -24.957 1.00 92.56 72 PRO A CA 1
ATOM 532 C C . PRO A 1 72 ? 20.140 4.739 -25.994 1.00 92.56 72 PRO A C 1
ATOM 534 O O . PRO A 1 72 ? 20.298 4.158 -27.069 1.00 92.56 72 PRO A O 1
ATOM 537 N N . GLY A 1 73 ? 19.029 5.413 -25.713 1.00 91.62 73 GLY A N 1
ATOM 538 C CA . GLY A 1 73 ? 17.842 5.333 -26.555 1.00 91.62 73 GLY A CA 1
ATOM 539 C C . GLY A 1 73 ? 16.634 6.053 -25.971 1.00 91.62 73 GLY A C 1
ATOM 540 O O . GLY A 1 73 ? 16.689 6.616 -24.879 1.00 91.62 73 GLY A O 1
ATOM 541 N N . ALA A 1 74 ? 15.540 6.047 -26.729 1.00 93.06 74 ALA A N 1
ATOM 542 C CA . ALA A 1 74 ? 14.245 6.540 -26.278 1.00 93.06 74 ALA A CA 1
ATOM 543 C C . ALA A 1 74 ? 13.320 5.352 -26.005 1.00 93.06 74 ALA A C 1
ATOM 545 O O . ALA A 1 74 ? 13.007 4.575 -26.911 1.00 93.06 74 ALA A O 1
ATOM 546 N N . TYR A 1 75 ? 12.854 5.254 -24.769 1.00 93.88 75 TYR A N 1
ATOM 547 C CA . TYR A 1 75 ? 12.029 4.159 -24.277 1.00 93.88 75 TYR A CA 1
ATOM 548 C C . TYR A 1 75 ? 10.706 4.682 -23.745 1.00 93.88 75 TYR A C 1
ATOM 550 O O . TYR A 1 75 ? 10.554 5.867 -23.448 1.00 93.88 75 TYR A O 1
ATOM 558 N N . GLN A 1 76 ? 9.737 3.788 -23.632 1.00 95.50 76 GLN A N 1
ATOM 559 C CA . GLN A 1 76 ? 8.471 4.054 -22.977 1.00 95.50 76 GLN A CA 1
ATOM 560 C C . GLN A 1 76 ? 8.438 3.267 -21.669 1.00 95.50 76 GLN A C 1
ATOM 562 O O . GLN A 1 76 ? 8.523 2.043 -21.690 1.00 95.50 76 GLN A O 1
ATOM 567 N N . ALA A 1 77 ? 8.327 3.968 -20.545 1.00 95.88 77 ALA A N 1
ATOM 568 C CA . ALA A 1 77 ? 8.109 3.380 -19.232 1.00 95.88 77 ALA A CA 1
ATOM 569 C C . ALA A 1 77 ? 6.623 3.502 -18.884 1.00 95.88 77 ALA A C 1
ATOM 571 O O . ALA A 1 77 ? 6.088 4.611 -18.827 1.00 95.88 77 ALA A O 1
ATOM 572 N N . CYS A 1 78 ? 5.964 2.371 -18.678 1.00 95.44 78 CYS A N 1
ATOM 573 C CA . CYS A 1 78 ? 4.536 2.271 -18.426 1.00 95.44 78 CYS A CA 1
ATOM 574 C C . CYS A 1 78 ? 4.286 1.662 -17.056 1.00 95.44 78 CYS A C 1
ATOM 576 O O . CYS A 1 78 ? 4.780 0.578 -16.748 1.00 95.44 78 CYS A O 1
ATOM 578 N N . LEU A 1 79 ? 3.497 2.361 -16.252 1.00 95.56 79 LEU A N 1
ATOM 579 C CA . LEU A 1 79 ? 2.938 1.830 -15.028 1.00 95.56 79 LEU A CA 1
ATOM 580 C C . LEU A 1 79 ? 1.709 0.992 -15.380 1.00 95.56 79 LEU A C 1
ATOM 582 O O . LEU A 1 79 ? 0.731 1.501 -15.930 1.00 95.56 79 LEU A O 1
ATOM 586 N N . VAL A 1 80 ? 1.771 -0.291 -15.059 1.00 94.12 80 VAL A N 1
ATOM 587 C CA . VAL A 1 80 ? 0.723 -1.279 -15.300 1.00 94.12 80 VAL A CA 1
ATOM 588 C C . VAL A 1 80 ? 0.292 -1.855 -13.957 1.00 94.12 80 VAL A C 1
ATOM 590 O O . VAL A 1 80 ? 1.114 -2.061 -13.067 1.00 94.12 80 VAL A O 1
ATOM 593 N N . MET A 1 81 ? -1.003 -2.089 -13.786 1.00 93.12 81 MET A N 1
ATOM 594 C CA . MET A 1 81 ? -1.564 -2.680 -12.576 1.00 93.12 81 MET A CA 1
ATOM 595 C C . MET A 1 81 ? -2.574 -3.755 -12.921 1.00 93.12 81 MET A C 1
ATOM 597 O O . MET A 1 81 ? -3.375 -3.575 -13.834 1.00 93.12 81 MET A O 1
ATOM 601 N N . GLY A 1 82 ? -2.587 -4.833 -12.152 1.00 88.25 82 GLY A N 1
ATOM 602 C CA . GLY A 1 82 ? -3.589 -5.878 -12.296 1.00 88.25 82 GLY A CA 1
ATOM 603 C C . GLY A 1 82 ? -3.118 -7.224 -11.784 1.00 88.25 82 GLY A C 1
ATOM 604 O O . GLY A 1 82 ? -2.065 -7.347 -11.155 1.00 88.25 82 GLY A O 1
ATOM 605 N N . ASP A 1 83 ? -3.907 -8.249 -12.063 1.00 79.38 83 ASP A N 1
ATOM 606 C CA . ASP A 1 83 ? -3.510 -9.637 -11.872 1.00 79.38 83 ASP A CA 1
ATOM 607 C C . ASP A 1 83 ? -3.152 -10.282 -13.221 1.00 79.38 83 ASP A C 1
ATOM 609 O O . ASP A 1 83 ? -3.183 -9.639 -14.264 1.00 79.38 83 ASP A O 1
ATOM 613 N N . ALA A 1 84 ? -2.825 -11.576 -13.222 1.00 68.62 84 ALA A N 1
ATOM 614 C CA . ALA A 1 84 ? -2.471 -12.296 -14.449 1.00 68.62 84 ALA A CA 1
ATOM 615 C C . ALA A 1 84 ? -3.622 -12.406 -15.483 1.00 68.62 84 ALA A C 1
ATOM 617 O O . ALA A 1 84 ? -3.445 -13.053 -16.518 1.00 68.62 84 ALA A O 1
ATOM 618 N N . VAL A 1 85 ? -4.812 -11.870 -15.188 1.00 73.06 85 VAL A N 1
ATOM 619 C CA . VAL A 1 85 ? -6.037 -12.004 -15.986 1.00 73.06 85 VAL A CA 1
ATOM 620 C C . VAL A 1 85 ? -6.562 -10.646 -16.471 1.00 73.06 85 VAL A C 1
ATOM 622 O O . VAL A 1 85 ? -7.023 -10.573 -17.611 1.00 73.06 85 VAL A O 1
ATOM 625 N N . ASP A 1 86 ? -6.496 -9.591 -15.652 1.00 81.44 86 ASP A N 1
ATOM 626 C CA . ASP A 1 86 ? -6.910 -8.218 -15.989 1.00 81.44 86 ASP A CA 1
ATOM 627 C C . ASP A 1 86 ? -5.797 -7.215 -15.640 1.00 81.44 86 ASP A C 1
ATOM 629 O O . ASP A 1 86 ? -5.778 -6.635 -14.555 1.00 81.44 86 ASP A O 1
ATOM 633 N N . GLU A 1 87 ? -4.862 -7.016 -16.574 1.00 86.31 87 GLU A N 1
ATOM 634 C CA . GLU A 1 87 ? -3.837 -5.971 -16.498 1.00 86.31 87 GLU A CA 1
ATOM 635 C C . GLU A 1 87 ? -4.324 -4.677 -17.161 1.00 86.31 87 GLU A C 1
ATOM 637 O O . GLU A 1 87 ? -4.883 -4.676 -18.263 1.00 86.31 87 GLU A O 1
ATOM 642 N N . ARG A 1 88 ? -4.068 -3.545 -16.506 1.00 90.88 88 ARG A N 1
ATOM 643 C CA . ARG A 1 88 ? -4.438 -2.206 -16.965 1.00 90.88 88 ARG A CA 1
ATOM 644 C C . ARG A 1 88 ? -3.228 -1.297 -16.974 1.00 90.88 88 ARG A C 1
ATOM 646 O O . ARG A 1 88 ? -2.543 -1.135 -15.969 1.00 90.88 88 ARG A O 1
ATOM 653 N N . GLU A 1 89 ? -2.998 -0.661 -18.110 1.00 93.00 89 GLU A N 1
ATOM 654 C CA . GLU A 1 89 ? -2.013 0.406 -18.227 1.00 93.00 89 GLU A CA 1
ATOM 655 C C . GLU A 1 89 ? -2.586 1.691 -17.621 1.00 93.00 89 GLU A C 1
ATOM 657 O O . GLU A 1 89 ? -3.646 2.163 -18.034 1.00 93.00 89 GLU A O 1
ATOM 662 N N . ILE A 1 90 ? -1.901 2.226 -16.612 1.00 93.12 90 ILE A N 1
ATOM 663 C CA . ILE A 1 90 ? -2.326 3.416 -15.871 1.00 93.12 90 ILE A CA 1
ATOM 664 C C . ILE A 1 90 ? -1.806 4.674 -16.554 1.00 93.12 90 ILE A C 1
ATOM 666 O O . ILE A 1 90 ? -2.558 5.597 -16.861 1.00 93.12 90 ILE A O 1
ATOM 670 N N . GLU A 1 91 ? -0.496 4.715 -16.777 1.00 94.94 91 GLU A N 1
ATOM 671 C CA . GLU A 1 91 ? 0.194 5.868 -17.335 1.00 94.94 91 GLU A CA 1
ATOM 672 C C . GLU A 1 91 ? 1.495 5.409 -17.996 1.00 94.94 91 GLU A C 1
ATOM 674 O O . GLU A 1 91 ? 2.191 4.537 -17.477 1.00 94.94 91 GLU A O 1
ATOM 679 N N . CYS A 1 92 ? 1.860 6.033 -19.116 1.00 94.62 92 CYS A N 1
ATOM 680 C CA . CYS A 1 92 ? 3.150 5.830 -19.766 1.00 94.62 92 CYS A CA 1
ATOM 681 C C . CYS A 1 92 ? 3.886 7.148 -19.961 1.00 94.62 92 CYS A C 1
ATOM 683 O O . CYS A 1 92 ? 3.290 8.160 -20.339 1.00 94.62 92 CYS A O 1
ATOM 685 N N . LYS A 1 93 ? 5.208 7.112 -19.798 1.00 95.62 93 LYS A N 1
ATOM 686 C CA . LYS A 1 93 ? 6.109 8.243 -20.034 1.00 95.62 93 LYS A CA 1
ATOM 687 C C . LYS A 1 93 ? 7.235 7.831 -20.963 1.00 95.62 93 LYS A C 1
ATOM 689 O O . LYS A 1 93 ? 7.763 6.727 -20.872 1.00 95.62 93 LYS A O 1
ATOM 694 N N . VAL A 1 94 ? 7.606 8.735 -21.863 1.00 94.75 94 VAL A N 1
ATOM 695 C CA . VAL A 1 94 ? 8.813 8.564 -22.673 1.00 94.75 94 VAL A CA 1
ATOM 696 C C . VAL A 1 94 ? 10.018 8.965 -21.827 1.00 94.75 94 VAL A C 1
ATOM 698 O O . VAL A 1 94 ? 10.026 10.051 -21.249 1.00 94.75 94 VAL A O 1
ATOM 701 N N . VAL A 1 95 ? 11.029 8.103 -21.783 1.00 94.56 95 VAL A N 1
ATOM 702 C CA . VAL A 1 95 ? 12.290 8.305 -21.066 1.00 94.56 95 VAL A CA 1
ATOM 703 C C . VAL A 1 95 ? 13.459 8.155 -22.035 1.00 94.56 95 VAL A C 1
ATOM 705 O O . VAL A 1 95 ? 13.514 7.217 -22.828 1.00 94.56 95 VAL A O 1
ATOM 708 N N . GLY A 1 96 ? 14.374 9.123 -22.020 1.00 93.25 96 GLY A N 1
ATOM 709 C CA . GLY A 1 96 ? 15.577 9.101 -22.847 1.00 93.25 96 GLY A CA 1
ATOM 710 C C . GLY A 1 96 ? 16.778 8.706 -22.006 1.00 93.25 96 GLY A C 1
ATOM 711 O O . GLY A 1 96 ? 17.209 9.515 -21.196 1.00 93.25 96 GLY A O 1
ATOM 712 N N . VAL A 1 97 ? 17.316 7.506 -22.213 1.00 93.25 97 VAL A N 1
ATOM 713 C CA . VAL A 1 97 ? 18.495 7.008 -21.491 1.00 93.25 97 VAL A CA 1
ATOM 714 C C . VAL A 1 97 ? 19.760 7.416 -22.236 1.00 93.25 97 VAL A C 1
ATOM 716 O O . VAL A 1 97 ? 19.871 7.241 -23.453 1.00 93.25 97 VAL A O 1
ATOM 719 N N . ASN A 1 98 ? 20.721 7.977 -21.506 1.00 89.19 98 ASN A N 1
ATOM 720 C CA . ASN A 1 98 ? 22.026 8.367 -22.028 1.00 89.19 98 ASN A CA 1
ATOM 721 C C . ASN A 1 98 ? 23.082 7.292 -21.733 1.00 89.19 98 ASN A C 1
ATOM 723 O O . ASN A 1 98 ? 22.933 6.476 -20.830 1.00 89.19 98 ASN A O 1
ATOM 727 N N . ALA A 1 99 ? 24.183 7.292 -22.491 1.00 81.75 99 ALA A N 1
ATOM 728 C CA . ALA A 1 99 ? 25.224 6.271 -22.369 1.00 81.75 99 ALA A CA 1
ATOM 729 C C . ALA A 1 99 ? 25.768 6.154 -20.934 1.00 81.75 99 ALA A C 1
ATOM 731 O O . ALA A 1 99 ? 26.398 7.088 -20.433 1.00 81.75 99 ALA A O 1
ATOM 732 N N . SER A 1 100 ? 25.559 4.983 -20.317 1.00 69.00 100 SER A N 1
ATOM 733 C CA . SER A 1 100 ? 26.000 4.664 -18.950 1.00 69.00 100 SER A CA 1
ATOM 734 C C . SER A 1 100 ? 25.435 5.600 -17.872 1.00 69.00 100 SER A C 1
ATOM 736 O O . SER A 1 100 ? 26.101 5.849 -16.866 1.00 69.00 100 SER A O 1
ATOM 738 N N . GLN A 1 101 ? 24.234 6.142 -18.089 1.00 83.44 101 GLN A N 1
ATOM 739 C CA . GLN A 1 101 ? 23.500 6.929 -17.102 1.00 83.44 101 GLN A CA 1
ATOM 740 C C . GLN A 1 101 ? 22.172 6.256 -16.779 1.00 83.44 101 GLN A C 1
ATOM 742 O O . GLN A 1 101 ? 21.543 5.655 -17.648 1.00 83.44 101 GLN A O 1
ATOM 747 N N . SER A 1 102 ? 21.769 6.382 -15.522 1.00 89.12 102 SER A N 1
ATOM 748 C CA . SER A 1 102 ? 20.434 6.036 -15.078 1.00 89.12 102 SER A CA 1
ATOM 749 C C . SER A 1 102 ? 19.534 7.267 -15.136 1.00 89.12 102 SER A C 1
ATOM 751 O O . SER A 1 102 ? 19.989 8.400 -14.955 1.00 89.12 102 SER A O 1
ATOM 753 N N . GLU A 1 103 ? 18.258 7.045 -15.417 1.00 94.19 103 GLU A N 1
ATOM 754 C CA . GLU A 1 103 ? 17.246 8.087 -15.532 1.00 94.19 103 GLU A CA 1
ATOM 755 C C . GLU A 1 103 ? 16.073 7.759 -14.614 1.00 94.19 103 GLU A C 1
ATOM 757 O O . GLU A 1 103 ? 15.610 6.620 -14.547 1.00 94.19 103 GLU A O 1
ATOM 762 N N . THR A 1 104 ? 15.574 8.767 -13.907 1.00 93.56 104 THR A N 1
ATOM 763 C CA . THR A 1 104 ? 14.434 8.608 -13.004 1.00 93.56 104 THR A CA 1
ATOM 764 C C . THR A 1 104 ? 13.129 8.902 -13.737 1.00 93.56 104 THR A C 1
ATOM 766 O O . THR A 1 104 ? 12.988 9.932 -14.401 1.00 93.56 104 THR A O 1
ATOM 769 N N . VAL A 1 105 ? 12.150 8.013 -13.585 1.00 94.81 105 VAL A N 1
ATOM 770 C CA . VAL A 1 105 ? 10.788 8.174 -14.092 1.00 94.81 105 VAL A CA 1
ATOM 771 C C . VAL A 1 105 ? 9.828 8.263 -12.912 1.00 94.81 105 VAL A C 1
ATOM 773 O O . VAL A 1 105 ? 9.739 7.343 -12.101 1.00 94.81 105 VAL A O 1
ATOM 776 N N . ASN A 1 106 ? 9.080 9.366 -12.861 1.00 95.31 106 ASN A N 1
ATOM 777 C CA . ASN A 1 106 ? 8.133 9.663 -11.790 1.00 95.31 106 ASN A CA 1
ATOM 778 C C . ASN A 1 106 ? 6.704 9.640 -12.314 1.00 95.31 106 ASN A C 1
ATOM 780 O O . ASN A 1 106 ? 6.377 10.397 -13.228 1.00 95.31 106 ASN A O 1
ATOM 784 N N . PHE A 1 107 ? 5.845 8.830 -11.705 1.00 94.81 107 PHE A N 1
ATOM 785 C CA . PHE A 1 107 ? 4.391 8.834 -11.861 1.00 94.81 107 PHE A CA 1
ATOM 786 C C . PHE A 1 107 ? 3.824 9.495 -10.609 1.00 94.81 107 PHE A C 1
ATOM 788 O O . PHE A 1 107 ? 3.945 8.950 -9.517 1.00 94.81 107 PHE A O 1
ATOM 795 N N . GLU A 1 108 ? 3.314 10.718 -10.737 1.00 92.62 108 GLU A N 1
ATOM 796 C CA . GLU A 1 108 ? 2.918 11.528 -9.585 1.00 92.62 108 GLU A CA 1
ATOM 797 C C . GLU A 1 108 ? 1.405 11.538 -9.428 1.00 92.62 108 GLU A C 1
ATOM 799 O O . GLU A 1 108 ? 0.693 11.867 -10.377 1.00 92.62 108 GLU A O 1
ATOM 804 N N . LYS A 1 109 ? 0.933 11.289 -8.201 1.00 86.25 109 LYS A N 1
ATOM 805 C CA . LYS A 1 109 ? -0.489 11.381 -7.832 1.00 86.25 109 LYS A CA 1
ATOM 806 C C . LYS A 1 109 ? -1.408 10.589 -8.769 1.00 86.25 109 LYS A C 1
ATOM 808 O O . LYS A 1 109 ? -2.494 11.053 -9.115 1.00 86.25 109 LYS A O 1
ATOM 813 N N . SER A 1 110 ? -0.967 9.410 -9.180 1.00 88.50 110 SER A N 1
ATOM 814 C CA . SER A 1 110 ? -1.768 8.487 -9.972 1.00 88.50 110 SER A CA 1
ATOM 815 C C . SER A 1 110 ? -2.918 7.927 -9.122 1.00 88.50 110 SER A C 1
ATOM 817 O O . SER A 1 110 ? -2.824 7.834 -7.893 1.00 88.50 110 SER A O 1
ATOM 819 N N . GLU A 1 111 ? -4.019 7.576 -9.782 1.00 88.25 111 GLU A N 1
ATOM 820 C CA . GLU A 1 111 ? -5.209 6.998 -9.153 1.00 88.25 111 GLU A CA 1
ATOM 821 C C . GLU A 1 111 ? -5.228 5.479 -9.352 1.00 88.25 111 GLU A C 1
ATOM 823 O O . GLU A 1 111 ? -4.775 4.959 -10.377 1.00 88.25 111 GLU A O 1
ATOM 828 N N . TRP A 1 112 ? -5.739 4.751 -8.359 1.00 89.69 112 TRP A N 1
ATOM 829 C CA . TRP A 1 112 ? -6.014 3.326 -8.513 1.00 89.69 112 TRP A CA 1
ATOM 830 C C . TRP A 1 112 ? -7.222 3.145 -9.440 1.00 89.69 112 TRP A C 1
ATOM 832 O O . TRP A 1 112 ? -8.174 3.925 -9.348 1.00 89.69 112 TRP A O 1
ATOM 842 N N . PRO A 1 113 ? -7.240 2.133 -10.324 1.00 87.19 113 PRO A N 1
ATOM 843 C CA . PRO A 1 113 ? -8.418 1.891 -11.145 1.00 87.19 113 PRO A CA 1
ATOM 844 C C . PRO A 1 113 ? -9.659 1.604 -10.293 1.00 87.19 113 PRO A C 1
ATOM 846 O O . PRO A 1 113 ? -9.595 0.934 -9.260 1.00 87.19 113 PRO A O 1
ATOM 849 N N . GLU A 1 114 ? -10.812 2.090 -10.757 1.00 84.25 114 GLU A N 1
ATOM 850 C CA . GLU A 1 114 ? -12.066 1.965 -10.016 1.00 84.25 114 GLU A CA 1
ATOM 851 C C . GLU A 1 114 ? -12.408 0.505 -9.685 1.00 84.25 114 GLU A C 1
ATOM 853 O O . GLU A 1 114 ? -12.302 -0.391 -10.529 1.00 84.25 114 GLU A O 1
ATOM 858 N N . ASN A 1 115 ? -12.913 0.297 -8.466 1.00 79.25 115 ASN A N 1
ATOM 859 C CA . ASN A 1 115 ? -13.351 -0.999 -7.939 1.00 79.25 115 ASN A CA 1
ATOM 860 C C . ASN A 1 115 ? -12.248 -2.068 -7.851 1.00 79.25 115 ASN A C 1
ATOM 862 O O . ASN A 1 115 ? -12.567 -3.254 -7.765 1.00 79.25 115 ASN A O 1
ATOM 866 N N . MET A 1 116 ? -10.970 -1.680 -7.850 1.00 85.12 116 MET A N 1
ATOM 867 C CA . MET A 1 116 ? -9.888 -2.607 -7.526 1.00 85.12 116 MET A CA 1
ATOM 868 C C . MET A 1 116 ? -9.763 -2.797 -6.013 1.00 85.12 116 MET A C 1
ATOM 870 O O . MET A 1 116 ? -9.698 -1.837 -5.247 1.00 85.12 116 MET A O 1
ATOM 874 N N . SER A 1 117 ? -9.718 -4.056 -5.589 1.00 90.94 117 SER A N 1
ATOM 875 C CA . SER A 1 117 ? -9.397 -4.465 -4.224 1.00 90.94 117 SER A CA 1
ATOM 876 C C . SER A 1 117 ? -8.685 -5.821 -4.226 1.00 90.94 117 SER A C 1
ATOM 878 O O . SER A 1 117 ? -8.612 -6.508 -5.251 1.00 90.94 117 SER A O 1
ATOM 880 N N . GLY A 1 118 ? -8.139 -6.202 -3.074 1.00 92.06 118 GLY A N 1
ATOM 881 C CA . GLY A 1 118 ? -7.426 -7.460 -2.893 1.00 92.06 118 GLY A CA 1
ATOM 882 C C . GLY A 1 118 ? -6.029 -7.450 -3.510 1.00 92.06 118 GLY A C 1
ATOM 883 O O . GLY A 1 118 ? -5.446 -6.395 -3.770 1.00 92.06 118 GLY A O 1
ATOM 884 N N . ARG A 1 119 ? -5.478 -8.649 -3.720 1.00 93.69 119 ARG A N 1
ATOM 885 C CA . ARG A 1 119 ? -4.103 -8.824 -4.193 1.00 93.69 119 ARG A CA 1
ATOM 886 C C . ARG A 1 119 ? -3.973 -8.437 -5.661 1.00 93.69 119 ARG A C 1
ATOM 888 O O . ARG A 1 119 ? -4.646 -9.008 -6.511 1.00 93.69 119 ARG A O 1
ATOM 895 N N . GLN A 1 120 ? -3.057 -7.519 -5.933 1.00 93.56 120 GLN A N 1
ATOM 896 C CA . GLN A 1 120 ? -2.741 -7.007 -7.259 1.00 93.56 120 GLN A CA 1
ATOM 897 C C . GLN A 1 120 ? -1.226 -6.996 -7.464 1.00 93.56 120 GLN A C 1
ATOM 899 O O . GLN A 1 120 ? -0.444 -7.048 -6.511 1.00 93.56 120 GLN A O 1
ATOM 904 N N . THR A 1 121 ? -0.812 -6.915 -8.719 1.00 94.12 121 THR A N 1
ATOM 905 C CA . THR A 1 121 ? 0.576 -6.684 -9.110 1.00 94.12 121 THR A CA 1
ATOM 906 C C . THR A 1 121 ? 0.670 -5.287 -9.692 1.00 94.12 121 THR A C 1
ATOM 908 O O . THR A 1 121 ? -0.100 -4.921 -10.577 1.00 94.12 121 THR A O 1
ATOM 911 N N . VAL A 1 122 ? 1.603 -4.497 -9.178 1.00 94.81 122 VAL A N 1
ATOM 912 C CA . VAL A 1 122 ? 2.024 -3.248 -9.808 1.00 94.81 122 VAL A CA 1
ATOM 913 C C . VAL A 1 122 ? 3.293 -3.564 -10.582 1.00 94.81 122 VAL A C 1
ATOM 915 O O . VAL A 1 122 ? 4.174 -4.248 -10.064 1.00 94.81 122 VAL A O 1
ATOM 918 N N . SER A 1 123 ? 3.372 -3.108 -11.821 1.00 94.44 123 SER A N 1
ATOM 919 C CA . SER A 1 123 ? 4.466 -3.407 -12.733 1.00 94.44 123 SER A CA 1
ATOM 920 C C . SER A 1 123 ? 4.921 -2.140 -13.431 1.00 94.44 123 SER A C 1
ATOM 922 O O . SER A 1 123 ? 4.114 -1.419 -14.015 1.00 94.44 123 SER A O 1
ATOM 924 N N . LEU A 1 124 ? 6.225 -1.884 -13.415 1.00 95.88 124 LEU A N 1
ATOM 925 C CA . LEU A 1 124 ? 6.845 -0.940 -14.326 1.00 95.88 124 LEU A CA 1
ATOM 926 C C . LEU A 1 124 ? 7.381 -1.703 -15.530 1.00 95.88 124 LEU A C 1
ATOM 928 O O . LEU A 1 124 ? 8.326 -2.485 -15.416 1.00 95.88 124 LEU A O 1
ATOM 932 N N . VAL A 1 125 ? 6.767 -1.461 -16.680 1.00 94.94 125 VAL A N 1
ATOM 933 C CA . VAL A 1 125 ? 7.080 -2.113 -17.948 1.00 94.94 125 VAL A CA 1
ATOM 934 C C . VAL A 1 125 ? 7.834 -1.128 -18.828 1.00 94.94 125 VAL A C 1
ATOM 936 O O . VAL A 1 125 ? 7.350 -0.026 -19.076 1.00 94.94 125 VAL A O 1
ATOM 939 N N . VAL A 1 126 ? 9.006 -1.518 -19.329 1.00 95.19 126 VAL A N 1
ATOM 940 C CA . VAL A 1 126 ? 9.786 -0.697 -20.265 1.00 95.19 126 VAL A CA 1
ATOM 941 C C . VAL A 1 126 ? 9.753 -1.317 -21.654 1.00 95.19 126 VAL A C 1
ATOM 943 O O . VAL A 1 126 ? 10.055 -2.499 -21.819 1.00 95.19 126 VAL A O 1
ATOM 946 N N . ARG A 1 127 ? 9.400 -0.509 -22.655 1.00 94.62 127 ARG A N 1
ATOM 947 C CA . ARG A 1 127 ? 9.303 -0.883 -24.073 1.00 94.62 127 ARG A CA 1
ATOM 948 C C . ARG A 1 127 ? 10.173 0.029 -24.935 1.00 94.62 127 ARG A C 1
ATOM 950 O O . ARG A 1 127 ? 10.447 1.175 -24.570 1.00 94.62 127 ARG A O 1
ATOM 957 N N . ASP A 1 128 ? 10.580 -0.462 -26.099 1.00 91.88 128 ASP A N 1
ATOM 958 C CA . ASP A 1 128 ? 11.206 0.375 -27.128 1.00 91.88 128 ASP A CA 1
ATOM 959 C C . ASP A 1 128 ? 10.125 1.221 -27.812 1.00 91.88 128 ASP A C 1
ATOM 961 O O . ASP A 1 128 ? 9.092 0.700 -28.225 1.00 91.88 128 ASP A O 1
ATOM 965 N N . THR A 1 129 ? 10.367 2.520 -27.983 1.00 88.44 129 THR A N 1
ATOM 966 C CA . THR A 1 129 ? 9.431 3.413 -28.689 1.00 88.44 129 THR A CA 1
ATOM 967 C C . THR A 1 129 ? 9.331 3.144 -30.194 1.00 88.44 129 THR A C 1
ATOM 969 O O . THR A 1 129 ? 8.397 3.619 -30.840 1.00 88.44 129 THR A O 1
ATOM 972 N N . ASN A 1 130 ? 10.290 2.415 -30.769 1.00 82.12 130 ASN A N 1
ATOM 973 C CA . ASN A 1 130 ? 10.409 2.164 -32.206 1.00 82.12 130 ASN A CA 1
ATOM 974 C C . ASN A 1 130 ? 10.245 0.684 -32.586 1.00 82.12 130 ASN A C 1
ATOM 976 O O . ASN A 1 130 ? 10.311 0.362 -33.777 1.00 82.12 130 ASN A O 1
ATOM 980 N N . ALA A 1 131 ? 10.067 -0.211 -31.611 1.00 77.75 131 ALA A N 1
ATOM 981 C CA . ALA A 1 131 ? 9.899 -1.644 -31.845 1.00 77.75 131 ALA A CA 1
ATOM 982 C C . ALA A 1 131 ? 8.455 -2.105 -31.572 1.00 77.75 131 ALA A C 1
ATOM 984 O O . ALA A 1 131 ? 7.541 -1.298 -31.439 1.00 77.75 131 ALA A O 1
ATOM 985 N N . SER A 1 132 ? 8.235 -3.423 -31.571 1.00 74.50 132 SER A N 1
ATOM 986 C CA . SER A 1 132 ? 6.967 -4.031 -31.150 1.00 74.50 132 SER A CA 1
ATOM 987 C C . SER A 1 132 ? 6.624 -3.688 -29.696 1.00 74.50 132 SER A C 1
ATOM 989 O O . SER A 1 132 ? 7.536 -3.505 -28.898 1.00 74.50 132 SER A O 1
ATOM 991 N N . ASP A 1 133 ? 5.338 -3.746 -29.329 1.00 81.06 133 ASP A N 1
ATOM 992 C CA . ASP A 1 133 ? 4.811 -3.497 -27.966 1.00 81.06 133 ASP A CA 1
ATOM 993 C C . ASP A 1 133 ? 5.260 -4.518 -26.888 1.00 81.06 133 ASP A C 1
ATOM 995 O O . ASP A 1 133 ? 4.737 -4.541 -25.771 1.00 81.06 133 ASP A O 1
ATOM 999 N N . GLU A 1 134 ? 6.235 -5.371 -27.202 1.00 88.44 134 GLU A N 1
ATOM 1000 C CA . GLU A 1 134 ? 6.786 -6.363 -26.283 1.00 88.44 134 GLU A CA 1
ATOM 1001 C C . GLU A 1 134 ? 7.653 -5.684 -25.205 1.00 88.44 134 GLU A C 1
ATOM 1003 O O . GLU A 1 134 ? 8.500 -4.844 -25.536 1.00 88.44 134 GLU A O 1
ATOM 1008 N N . PRO A 1 135 ? 7.493 -6.047 -23.920 1.00 92.00 135 PRO A N 1
ATOM 1009 C CA . PRO A 1 135 ? 8.368 -5.577 -22.852 1.00 92.00 135 PRO A CA 1
ATOM 1010 C C . PRO A 1 135 ? 9.838 -5.935 -23.102 1.00 92.00 135 PRO A C 1
ATOM 1012 O O . PRO A 1 135 ? 10.170 -7.097 -23.337 1.00 92.00 135 PRO A O 1
ATOM 1015 N N . ILE A 1 136 ? 10.735 -4.954 -22.978 1.00 93.38 136 ILE A N 1
ATOM 1016 C CA . ILE A 1 136 ? 12.181 -5.205 -22.874 1.00 93.38 136 ILE A CA 1
ATOM 1017 C C . ILE A 1 136 ? 12.493 -5.736 -21.474 1.00 93.38 136 ILE A C 1
ATOM 1019 O O . ILE A 1 136 ? 13.207 -6.723 -21.314 1.00 93.38 136 ILE A O 1
ATOM 1023 N N . THR A 1 137 ? 11.942 -5.071 -20.457 1.00 93.94 137 THR A N 1
ATOM 1024 C CA . THR A 1 137 ? 12.124 -5.423 -19.050 1.00 93.94 137 THR A CA 1
ATOM 1025 C C . THR A 1 137 ? 10.894 -5.033 -18.235 1.00 93.94 137 THR A C 1
ATOM 1027 O O . THR A 1 137 ? 10.078 -4.202 -18.651 1.00 93.94 137 THR A O 1
ATOM 1030 N N . THR A 1 138 ? 10.715 -5.682 -17.090 1.00 93.81 138 THR A N 1
ATOM 1031 C CA . THR A 1 138 ? 9.597 -5.442 -16.178 1.00 93.81 138 THR A CA 1
ATOM 1032 C C . THR A 1 138 ? 10.059 -5.619 -14.740 1.00 93.81 138 THR A C 1
ATOM 1034 O O . THR A 1 138 ? 10.670 -6.632 -14.404 1.00 93.81 138 THR A O 1
ATOM 1037 N N . SER A 1 139 ? 9.738 -4.642 -13.896 1.00 94.50 139 SER A N 1
ATOM 1038 C CA . SER A 1 139 ? 9.906 -4.709 -12.443 1.00 94.50 139 SER A CA 1
ATOM 1039 C C . SER A 1 139 ? 8.523 -4.729 -11.804 1.00 94.50 139 SER A C 1
ATOM 1041 O O . SER A 1 139 ? 7.683 -3.912 -12.174 1.00 94.50 139 SER A O 1
ATOM 1043 N N . SER A 1 140 ? 8.264 -5.659 -10.884 1.00 93.88 140 SER A N 1
ATOM 1044 C CA . SER A 1 140 ? 6.925 -5.880 -10.322 1.00 93.88 140 SER A CA 1
ATOM 1045 C C . SER A 1 140 ? 6.947 -6.019 -8.804 1.00 93.88 140 SER A C 1
ATOM 1047 O O . SER A 1 140 ? 7.845 -6.657 -8.256 1.00 93.88 140 SER A O 1
ATOM 1049 N N . LYS A 1 141 ? 5.913 -5.498 -8.136 1.00 93.00 141 LYS A N 1
ATOM 1050 C CA . LYS A 1 141 ? 5.675 -5.638 -6.691 1.00 93.00 141 LYS A CA 1
ATOM 1051 C C . LYS A 1 141 ? 4.238 -6.075 -6.427 1.00 93.00 141 LYS A C 1
ATOM 1053 O O . LYS A 1 141 ? 3.314 -5.628 -7.110 1.00 93.00 141 LYS A O 1
ATOM 1058 N N . GLN A 1 142 ? 4.046 -6.937 -5.429 1.00 94.94 142 GLN A N 1
ATOM 1059 C CA . GLN A 1 142 ? 2.707 -7.295 -4.968 1.00 94.94 142 GLN A CA 1
ATOM 1060 C C . GLN A 1 142 ? 2.170 -6.224 -4.027 1.00 94.94 142 GLN A C 1
ATOM 1062 O O . GLN A 1 142 ? 2.853 -5.780 -3.105 1.00 94.94 142 GLN A O 1
ATOM 1067 N N . VAL A 1 143 ? 0.917 -5.848 -4.250 1.00 95.31 143 VAL A N 1
ATOM 1068 C CA . VAL A 1 143 ? 0.171 -4.978 -3.347 1.00 95.31 143 VAL A CA 1
ATOM 1069 C C . VAL A 1 143 ? -1.132 -5.648 -2.942 1.00 95.31 143 VAL A C 1
ATOM 1071 O O . VAL A 1 143 ? -1.687 -6.453 -3.693 1.00 95.31 143 VAL A O 1
ATOM 1074 N N . ASN A 1 144 ? -1.638 -5.317 -1.762 1.00 95.38 144 ASN A N 1
ATOM 1075 C CA . ASN A 1 144 ? -2.996 -5.656 -1.369 1.00 95.38 144 ASN A CA 1
ATOM 1076 C C . ASN A 1 144 ? -3.795 -4.368 -1.186 1.00 95.38 144 ASN A C 1
ATOM 1078 O O . ASN A 1 144 ? -3.515 -3.577 -0.286 1.00 95.38 144 ASN A O 1
ATOM 1082 N N . ILE A 1 145 ? -4.760 -4.152 -2.076 1.00 95.12 145 ILE A N 1
ATOM 1083 C CA . ILE A 1 145 ? -5.558 -2.931 -2.114 1.00 95.12 145 ILE A CA 1
ATOM 1084 C C . ILE A 1 145 ? -6.771 -3.095 -1.199 1.00 95.12 145 ILE A C 1
ATOM 1086 O O . ILE A 1 145 ? -7.659 -3.914 -1.457 1.00 95.12 145 ILE A O 1
ATOM 1090 N N . LEU A 1 146 ? -6.836 -2.287 -0.147 1.00 96.00 146 LEU A N 1
ATOM 1091 C CA . LEU A 1 146 ? -7.998 -2.174 0.721 1.00 96.00 146 LEU A CA 1
ATOM 1092 C C . LEU A 1 146 ? -9.072 -1.344 0.012 1.00 96.00 146 LEU A C 1
ATOM 1094 O O . LEU A 1 146 ? -8.810 -0.259 -0.510 1.00 96.00 146 LEU A O 1
ATOM 1098 N N . GLY A 1 147 ? -10.302 -1.857 -0.006 1.00 95.75 147 GLY A N 1
ATOM 1099 C CA . GLY A 1 147 ? -11.458 -1.124 -0.520 1.00 95.75 147 GLY A CA 1
ATOM 1100 C C . GLY A 1 147 ? -11.983 -0.130 0.515 1.00 95.75 147 GLY A C 1
ATOM 1101 O O . GLY A 1 147 ? -12.066 -0.463 1.690 1.00 95.75 147 GLY A O 1
ATOM 1102 N N . GLU A 1 148 ? -12.397 1.063 0.088 1.00 95.00 148 GLU A N 1
ATOM 1103 C CA . GLU A 1 148 ? -12.803 2.165 0.984 1.00 95.00 148 GLU A CA 1
ATOM 1104 C C . GLU A 1 148 ? -13.919 1.794 1.969 1.00 95.00 148 GLU A C 1
ATOM 1106 O O . GLU A 1 148 ? -13.872 2.147 3.144 1.00 95.00 148 GLU A O 1
ATOM 1111 N N . ASN A 1 149 ? -14.932 1.078 1.482 1.00 95.69 149 ASN A N 1
ATOM 1112 C CA . ASN A 1 149 ? -16.065 0.614 2.287 1.00 95.69 149 ASN A CA 1
ATOM 1113 C C . ASN A 1 149 ? -15.939 -0.873 2.662 1.00 95.69 149 ASN A C 1
ATOM 1115 O O . ASN A 1 149 ? -16.938 -1.483 3.035 1.00 95.69 149 ASN A O 1
ATOM 1119 N N . GLY A 1 150 ? -14.760 -1.467 2.459 1.00 95.94 150 GLY A N 1
ATOM 1120 C CA . GLY A 1 150 ? -14.459 -2.808 2.951 1.00 95.94 150 GLY A CA 1
ATOM 1121 C C . GLY A 1 150 ? -14.202 -2.793 4.455 1.00 95.94 150 GLY A C 1
ATOM 1122 O O . GLY A 1 150 ? -14.043 -1.725 5.033 1.00 95.94 150 GLY A O 1
ATOM 1123 N N . ASP A 1 151 ? -14.156 -3.982 5.031 1.00 97.38 151 ASP A N 1
ATOM 1124 C CA . ASP A 1 151 ? -13.924 -4.290 6.444 1.00 97.38 151 ASP A CA 1
ATOM 1125 C C . ASP A 1 151 ? -12.912 -5.443 6.412 1.00 97.38 151 ASP A C 1
ATOM 1127 O O . ASP A 1 151 ? -13.266 -6.554 5.997 1.00 97.38 151 ASP A O 1
ATOM 1131 N N . TYR A 1 152 ? -11.622 -5.116 6.526 1.00 96.69 152 TYR A N 1
ATOM 1132 C CA . TYR A 1 152 ? -10.554 -6.026 6.105 1.00 96.69 152 TYR A CA 1
ATOM 1133 C C . TYR A 1 152 ? -10.215 -7.078 7.170 1.00 96.69 152 TYR A C 1
ATOM 1135 O O . TYR A 1 152 ? -9.955 -8.227 6.799 1.00 96.69 152 TYR A O 1
ATOM 1143 N N . ASP A 1 153 ? -10.264 -6.728 8.450 1.00 97.19 153 ASP A N 1
ATOM 1144 C CA . ASP A 1 153 ? -10.138 -7.650 9.587 1.00 97.19 153 ASP A CA 1
ATOM 1145 C C . ASP A 1 153 ? -11.486 -8.220 10.061 1.00 97.19 153 ASP A C 1
ATOM 1147 O O . ASP A 1 153 ? -11.512 -9.317 10.625 1.00 97.19 153 ASP A O 1
ATOM 1151 N N . GLY A 1 154 ? -12.613 -7.602 9.701 1.00 98.00 154 GLY A N 1
ATOM 1152 C CA . GLY A 1 154 ? -13.945 -8.171 9.902 1.00 98.00 154 GLY A CA 1
ATOM 1153 C C . GLY A 1 154 ? -14.565 -7.837 11.256 1.00 98.00 154 GLY A C 1
ATOM 1154 O O . GLY A 1 154 ? -15.416 -8.600 11.733 1.00 98.00 154 GLY A O 1
ATOM 1155 N N . ASP A 1 155 ? -14.145 -6.739 11.873 1.00 97.62 155 ASP A N 1
ATOM 1156 C CA . ASP A 1 155 ? -14.574 -6.293 13.198 1.00 97.62 155 ASP A CA 1
ATOM 1157 C C . ASP A 1 155 ? -15.869 -5.435 13.155 1.00 97.62 155 ASP A C 1
ATOM 1159 O O . ASP A 1 155 ? -16.533 -5.150 14.162 1.00 97.62 155 ASP A O 1
ATOM 1163 N N . GLY A 1 156 ? -16.310 -5.086 11.942 1.00 97.00 156 GLY A N 1
ATOM 1164 C CA . GLY A 1 156 ? -17.505 -4.296 11.676 1.00 97.00 156 GLY A CA 1
ATOM 1165 C C . GLY A 1 156 ? -17.286 -2.781 11.652 1.00 97.00 156 GLY A C 1
ATOM 1166 O O . GLY A 1 156 ? -18.280 -2.043 11.544 1.00 97.00 156 GLY A O 1
ATOM 1167 N N . ALA A 1 157 ? -16.045 -2.309 11.743 1.00 97.56 157 ALA A N 1
ATOM 1168 C CA . ALA A 1 157 ? -15.603 -1.024 11.229 1.00 97.56 157 ALA A CA 1
ATOM 1169 C C . ALA A 1 157 ? -15.362 -1.131 9.711 1.00 97.56 157 ALA A C 1
ATOM 1171 O O . ALA A 1 157 ? -15.540 -2.167 9.085 1.00 97.56 157 ALA A O 1
ATOM 1172 N N . SER A 1 158 ? -15.090 -0.010 9.048 1.00 97.88 158 SER A N 1
ATOM 1173 C CA . SER A 1 158 ? -14.701 -0.050 7.630 1.00 97.88 158 SER A CA 1
ATOM 1174 C C . SER A 1 158 ? -13.316 0.544 7.496 1.00 97.88 158 SER A C 1
ATOM 1176 O O . SER A 1 158 ? -13.068 1.549 8.161 1.00 97.88 158 SER A O 1
ATOM 1178 N N . ASN A 1 159 ? -12.526 0.077 6.531 1.00 97.25 159 ASN A N 1
ATOM 1179 C CA . ASN A 1 159 ? -11.153 0.528 6.284 1.00 97.25 159 ASN A CA 1
ATOM 1180 C C . ASN A 1 159 ? -11.018 2.059 6.293 1.00 97.25 159 ASN A C 1
ATOM 1182 O O . ASN A 1 159 ? -10.089 2.631 6.858 1.00 97.25 159 ASN A O 1
ATOM 1186 N N . ARG A 1 160 ? -11.968 2.777 5.673 1.00 96.12 160 ARG A N 1
ATOM 1187 C CA . ARG A 1 160 ? -11.973 4.250 5.682 1.00 96.12 160 ARG A CA 1
ATOM 1188 C C . ARG A 1 160 ? -12.228 4.846 7.066 1.00 96.12 160 ARG A C 1
ATOM 1190 O O . ARG A 1 160 ? -11.738 5.936 7.351 1.00 96.12 160 ARG A O 1
ATOM 1197 N N . VAL A 1 161 ? -13.123 4.248 7.845 1.00 97.25 161 VAL A N 1
ATOM 1198 C CA . VAL A 1 161 ? -13.399 4.688 9.220 1.00 97.25 161 VAL A CA 1
ATOM 1199 C C . VAL A 1 161 ? -12.162 4.473 10.071 1.00 97.25 161 VAL A C 1
ATOM 1201 O O . VAL A 1 161 ? -11.708 5.441 10.662 1.00 97.25 161 VAL A O 1
ATOM 1204 N N . GLU A 1 162 ? -11.561 3.294 10.018 1.00 97.25 162 GLU A N 1
ATOM 1205 C CA . GLU A 1 162 ? -10.379 2.968 10.815 1.00 97.25 162 GLU A CA 1
ATOM 1206 C C . GLU A 1 162 ? -9.223 3.928 10.520 1.00 97.25 162 GLU A C 1
ATOM 1208 O O . GLU A 1 162 ? -8.741 4.623 11.411 1.00 97.25 162 GLU A O 1
ATOM 1213 N N . ILE A 1 163 ? -8.895 4.133 9.240 1.00 95.06 163 ILE A N 1
ATOM 1214 C CA . ILE A 1 163 ? -7.845 5.084 8.835 1.00 95.06 163 ILE A CA 1
ATOM 1215 C C . ILE A 1 163 ? -8.160 6.521 9.272 1.00 95.06 163 ILE A C 1
ATOM 1217 O O . ILE A 1 163 ? -7.249 7.284 9.594 1.00 95.06 163 ILE A O 1
ATOM 1221 N N . ARG A 1 164 ? -9.437 6.929 9.278 1.00 94.94 164 ARG A N 1
ATOM 1222 C CA . ARG A 1 164 ? -9.834 8.274 9.732 1.00 94.94 164 ARG A CA 1
ATOM 1223 C C . ARG A 1 164 ? -9.640 8.439 11.236 1.00 94.94 164 ARG A C 1
ATOM 1225 O O . ARG A 1 164 ? -9.234 9.520 11.659 1.00 94.94 164 ARG A O 1
ATOM 1232 N N . GLU A 1 165 ? -9.966 7.409 12.005 1.00 94.44 165 GLU A N 1
ATOM 1233 C CA . GLU A 1 165 ? -9.886 7.420 13.466 1.00 94.44 165 GLU A CA 1
ATOM 1234 C C . GLU A 1 165 ? -8.475 7.065 13.981 1.00 94.44 165 GLU A C 1
ATOM 1236 O O . GLU A 1 165 ? -8.190 7.230 15.165 1.00 94.44 165 GLU A O 1
ATOM 1241 N N . GLY A 1 166 ? -7.555 6.676 13.089 1.00 93.06 166 GLY A N 1
ATOM 1242 C CA . GLY A 1 166 ? -6.175 6.326 13.440 1.00 93.06 166 GLY A CA 1
ATOM 1243 C C . GLY A 1 166 ? -6.051 4.926 14.040 1.00 93.06 166 GLY A C 1
ATOM 1244 O O . GLY A 1 166 ? -5.238 4.723 14.937 1.00 93.06 166 GLY A O 1
ATOM 1245 N N . ILE A 1 167 ? -6.886 4.018 13.549 1.00 95.06 167 ILE A N 1
ATOM 1246 C CA . ILE A 1 167 ? -7.024 2.611 13.921 1.00 95.06 167 ILE A CA 1
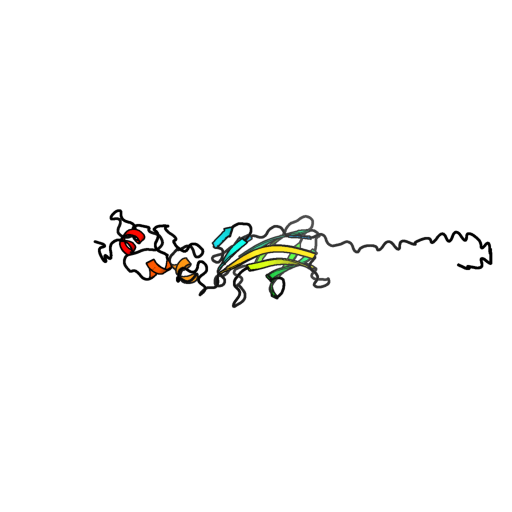ATOM 1247 C C . ILE A 1 167 ? -6.400 1.767 12.802 1.00 95.06 167 ILE A C 1
ATOM 1249 O O . ILE A 1 167 ? -6.343 2.223 11.652 1.00 95.06 167 ILE A O 1
ATOM 1253 N N . GLU A 1 168 ? -5.892 0.581 13.121 1.00 94.62 168 GLU A N 1
ATOM 1254 C CA . GLU A 1 168 ? -5.224 -0.298 12.162 1.00 94.62 168 GLU A CA 1
ATOM 1255 C C . GLU A 1 168 ? -6.246 -1.159 11.397 1.00 94.62 168 GLU A C 1
ATOM 1257 O O . GLU A 1 168 ? -6.770 -2.085 11.987 1.00 94.62 168 GLU A O 1
ATOM 1262 N N . PRO A 1 169 ? -6.463 -0.987 10.071 1.00 96.44 169 PRO A N 1
ATOM 1263 C CA . PRO A 1 169 ? -7.481 -1.746 9.313 1.00 96.44 169 PRO A CA 1
ATOM 1264 C C . PRO A 1 169 ? -7.211 -3.247 9.144 1.00 96.44 169 PRO A C 1
ATOM 1266 O O . PRO A 1 169 ? -7.696 -3.886 8.211 1.00 96.44 169 PRO A O 1
ATOM 1269 N N . ARG A 1 170 ? -6.232 -3.767 9.872 1.00 95.31 170 ARG A N 1
ATOM 1270 C CA . ARG A 1 170 ? -5.724 -5.134 9.778 1.00 95.31 170 ARG A CA 1
ATOM 1271 C C . ARG A 1 170 ? -5.686 -5.807 11.142 1.00 95.31 170 ARG A C 1
ATOM 1273 O O . ARG A 1 170 ? -5.181 -6.932 11.226 1.00 95.31 170 ARG A O 1
ATOM 1280 N N . ASN A 1 171 ? -6.145 -5.113 12.168 1.00 96.81 171 ASN A N 1
ATOM 1281 C CA . ASN A 1 171 ? -6.133 -5.539 13.542 1.00 96.81 171 ASN A CA 1
ATOM 1282 C C . ASN A 1 171 ? -7.509 -5.208 14.110 1.00 96.81 171 ASN A C 1
ATOM 1284 O O . ASN A 1 171 ? -7.847 -4.043 14.215 1.00 96.81 171 ASN A O 1
ATOM 1288 N N . ASP A 1 172 ? -8.263 -6.236 14.484 1.00 98.06 172 ASP A N 1
ATOM 1289 C CA . ASP A 1 172 ? -9.640 -6.092 14.953 1.00 98.06 172 ASP A CA 1
ATOM 1290 C C . ASP A 1 172 ? -9.754 -5.458 16.350 1.00 98.06 172 ASP A C 1
ATOM 1292 O O . ASP A 1 172 ? -10.861 -5.152 16.782 1.00 98.06 172 ASP A O 1
ATOM 1296 N N . ASP A 1 173 ? -8.638 -5.305 17.064 1.00 98.00 173 ASP A N 1
ATOM 1297 C CA . ASP A 1 173 ? -8.516 -4.736 18.412 1.00 98.00 173 ASP A CA 1
ATOM 1298 C C . ASP A 1 173 ? -7.185 -3.957 18.481 1.00 98.00 173 ASP A C 1
ATOM 1300 O O . ASP A 1 173 ? -6.115 -4.509 18.785 1.00 98.00 173 ASP A O 1
ATOM 1304 N N . THR A 1 174 ? -7.216 -2.680 18.090 1.00 97.19 174 THR A N 1
ATOM 1305 C CA . THR A 1 174 ? -6.015 -1.863 17.868 1.00 97.19 174 THR A CA 1
ATOM 1306 C C . THR A 1 174 ? -5.220 -1.624 19.152 1.00 97.19 174 THR A C 1
ATOM 1308 O O . THR A 1 174 ? -3.983 -1.590 19.113 1.00 97.19 174 THR A O 1
ATOM 1311 N N . ASP A 1 175 ? -5.879 -1.479 20.301 1.00 96.62 175 ASP A N 1
ATOM 1312 C CA . ASP A 1 175 ? -5.202 -1.276 21.584 1.00 96.62 175 ASP A CA 1
ATOM 1313 C C . ASP A 1 175 ? -5.017 -2.551 22.428 1.00 96.62 175 ASP A C 1
ATOM 1315 O O . ASP A 1 175 ? -4.228 -2.549 23.387 1.00 96.62 175 ASP A O 1
ATOM 1319 N N . GLY A 1 176 ? -5.633 -3.658 22.014 1.00 97.50 176 GLY A N 1
ATOM 1320 C CA . GLY A 1 176 ? -5.442 -4.991 22.569 1.00 97.50 176 GLY A CA 1
ATOM 1321 C C . GLY A 1 176 ? -6.129 -5.200 23.916 1.00 97.50 176 GLY A C 1
ATOM 1322 O O . GLY A 1 176 ? -5.625 -5.986 24.736 1.00 97.50 176 GLY A O 1
ATOM 1323 N N . ASP A 1 177 ? -7.208 -4.473 24.203 1.00 96.25 177 ASP A N 1
ATOM 1324 C CA . ASP A 1 177 ? -7.884 -4.506 25.498 1.00 96.25 177 ASP A CA 1
ATOM 1325 C C . ASP A 1 177 ? -8.983 -5.579 25.621 1.00 96.25 177 ASP A C 1
ATOM 1327 O O . ASP A 1 177 ? -9.465 -5.871 26.733 1.00 96.25 177 ASP A O 1
ATOM 1331 N N . GLY A 1 178 ? -9.285 -6.247 24.502 1.00 95.00 178 GLY A N 1
ATOM 1332 C CA . GLY A 1 178 ? -10.264 -7.319 24.385 1.00 95.00 178 GLY A CA 1
ATOM 1333 C C . GLY A 1 178 ? -11.657 -6.865 23.947 1.00 95.00 178 GLY A C 1
ATOM 1334 O O . GLY A 1 178 ? -12.600 -7.660 24.073 1.00 95.00 178 GLY A O 1
ATOM 1335 N N . LEU A 1 179 ? -11.797 -5.630 23.473 1.00 95.88 179 LEU A N 1
ATOM 1336 C CA . LEU A 1 179 ? -12.956 -5.118 22.754 1.00 95.88 179 LEU A CA 1
ATOM 1337 C C . LEU A 1 179 ? -12.532 -4.792 21.319 1.00 95.88 179 LEU A C 1
ATOM 1339 O O . LEU A 1 179 ? -11.445 -4.285 21.109 1.00 95.88 179 LEU A O 1
ATOM 1343 N N . SER A 1 180 ? -13.353 -5.135 20.324 1.00 97.69 180 SER A N 1
ATOM 1344 C CA . SER A 1 180 ? -12.970 -4.821 18.941 1.00 97.69 180 SER A CA 1
ATOM 1345 C C . SER A 1 180 ? -13.128 -3.335 18.618 1.00 97.69 180 SER A C 1
ATOM 1347 O O . SER A 1 180 ? -14.053 -2.694 19.132 1.00 97.69 180 SER A O 1
ATOM 1349 N N . ASP A 1 181 ? -12.338 -2.811 17.680 1.00 97.94 181 ASP A N 1
ATOM 1350 C CA . ASP A 1 181 ? -12.401 -1.399 17.279 1.00 97.94 181 ASP A CA 1
ATOM 1351 C C . ASP A 1 181 ? -13.820 -1.037 16.798 1.00 97.94 181 ASP A C 1
ATOM 1353 O O . ASP A 1 181 ? -14.414 -0.010 17.152 1.00 97.94 181 ASP A O 1
ATOM 1357 N N . GLY A 1 182 ? -14.442 -1.940 16.045 1.00 97.38 182 GLY A N 1
ATOM 1358 C CA . GLY A 1 182 ? -15.814 -1.855 15.579 1.00 97.38 182 GLY A CA 1
ATOM 1359 C C . GLY A 1 182 ? -16.854 -1.887 16.703 1.00 97.38 182 GLY A C 1
ATOM 1360 O O . GLY A 1 182 ? -17.938 -1.307 16.538 1.00 97.38 182 GLY A O 1
ATOM 1361 N N . GLU A 1 183 ? -16.599 -2.547 17.832 1.00 96.69 183 GLU A N 1
ATOM 1362 C CA . GLU A 1 183 ? -17.440 -2.470 19.034 1.00 96.69 183 GLU A CA 1
ATOM 1363 C C . GLU A 1 183 ? -17.259 -1.134 19.752 1.00 96.69 183 GLU A C 1
ATOM 1365 O O . GLU A 1 183 ? -18.256 -0.472 20.067 1.00 96.69 183 GLU A O 1
ATOM 1370 N N . GLU A 1 184 ? -16.019 -0.701 19.936 1.00 96.75 184 GLU A N 1
ATOM 1371 C CA . GLU A 1 184 ? -15.667 0.556 20.590 1.00 96.75 184 GLU A CA 1
ATOM 1372 C C . GLU A 1 184 ? -16.217 1.776 19.856 1.00 96.75 184 GLU A C 1
ATOM 1374 O O . GLU A 1 184 ? -16.828 2.646 20.474 1.00 96.75 184 GLU A O 1
ATOM 1379 N N . LEU A 1 185 ? -16.167 1.797 18.522 1.00 96.38 185 LEU A N 1
ATOM 1380 C CA . LEU A 1 185 ? -16.764 2.861 17.703 1.00 96.38 185 LEU A CA 1
ATOM 1381 C C . LEU A 1 185 ? -18.286 3.014 17.898 1.00 96.38 185 LEU A C 1
ATOM 1383 O O . LEU A 1 185 ? -18.867 4.044 17.532 1.00 96.38 185 LEU A O 1
ATOM 1387 N N . LYS A 1 186 ? -18.966 2.004 18.456 1.00 94.62 186 LYS A N 1
ATOM 1388 C CA . LYS A 1 186 ? -20.401 2.056 18.793 1.00 94.62 186 LYS A CA 1
ATOM 1389 C C . LYS A 1 186 ? -20.650 2.511 20.235 1.00 94.62 186 LYS A C 1
ATOM 1391 O O . LYS A 1 186 ? -21.807 2.777 20.584 1.00 94.62 186 LYS A O 1
ATOM 1396 N N . LEU A 1 187 ? -19.611 2.618 21.061 1.00 91.12 187 LEU A N 1
ATOM 1397 C CA . LEU A 1 187 ? -19.681 2.986 22.469 1.00 91.12 187 LEU A CA 1
ATOM 1398 C C . LEU A 1 187 ? -19.118 4.398 22.692 1.00 91.12 187 LEU A C 1
ATOM 1400 O O . LEU A 1 187 ? -17.973 4.679 22.377 1.00 91.12 187 LEU A O 1
ATOM 1404 N N . PRO A 1 188 ? -19.880 5.320 23.304 1.00 87.19 188 PRO A N 1
ATOM 1405 C CA . PRO A 1 188 ? -19.382 6.668 23.584 1.00 87.19 188 PRO A CA 1
ATOM 1406 C C . PRO A 1 188 ? -18.363 6.725 24.736 1.00 87.19 188 PRO A C 1
ATOM 1408 O O . PRO A 1 188 ? -17.900 7.815 25.070 1.00 87.19 188 PRO A O 1
ATOM 1411 N N . THR A 1 189 ? -18.100 5.599 25.400 1.00 87.38 189 THR A N 1
ATOM 1412 C CA . THR A 1 189 ? -17.236 5.488 26.583 1.00 87.38 189 THR A CA 1
ATOM 1413 C C . THR A 1 189 ? -15.910 4.794 26.306 1.00 87.38 189 THR A C 1
ATOM 1415 O O . THR A 1 189 ? -15.112 4.745 27.226 1.00 87.38 189 THR A O 1
ATOM 1418 N N . ALA A 1 190 ? -15.694 4.293 25.089 1.00 93.81 190 ALA A N 1
ATOM 1419 C CA . ALA A 1 190 ? -14.475 3.601 24.692 1.00 93.81 190 ALA A CA 1
ATOM 1420 C C . ALA A 1 190 ? -13.815 4.323 23.511 1.00 93.81 190 ALA A C 1
ATOM 1422 O O . ALA A 1 190 ? -14.474 5.097 22.798 1.00 93.81 190 ALA A O 1
ATOM 1423 N N . LEU A 1 191 ? -12.518 4.116 23.335 1.00 95.44 191 LEU A N 1
ATOM 1424 C CA . LEU A 1 191 ? -11.728 4.679 22.253 1.00 95.44 191 LEU A CA 1
ATOM 1425 C C . LEU A 1 191 ? -10.830 3.563 21.709 1.00 95.44 191 LEU A C 1
ATOM 1427 O O . LEU A 1 191 ? -9.893 3.218 22.416 1.00 95.44 191 LEU A O 1
ATOM 1431 N N . PRO A 1 192 ? -10.987 3.168 20.429 1.00 96.56 192 PRO A N 1
ATOM 1432 C CA . PRO A 1 192 ? -10.276 2.035 19.806 1.00 96.56 192 PRO A CA 1
ATOM 1433 C C . PRO A 1 192 ? -8.743 2.000 19.906 1.00 96.56 192 PRO A C 1
ATOM 1435 O O . PRO A 1 192 ? -8.070 1.057 19.517 1.00 96.56 192 PRO A O 1
ATOM 1438 N N . ASN A 1 193 ? -8.134 3.111 20.307 1.00 95.62 193 ASN A N 1
ATOM 1439 C CA . ASN A 1 193 ? -6.688 3.264 20.400 1.00 95.62 193 ASN A CA 1
ATOM 1440 C C . ASN A 1 193 ? -6.225 3.574 21.828 1.00 95.62 193 ASN A C 1
ATOM 1442 O O . ASN A 1 193 ? -5.128 4.118 22.027 1.00 95.62 193 ASN A O 1
ATOM 1446 N N . LYS A 1 194 ? -7.068 3.300 22.826 1.00 96.25 194 LYS A N 1
ATOM 1447 C CA . LYS A 1 194 ? -6.814 3.584 24.230 1.00 96.25 194 LYS A CA 1
ATOM 1448 C C . LYS A 1 194 ? -7.509 2.557 25.123 1.00 96.25 194 LYS A C 1
ATOM 1450 O O . LYS A 1 194 ? -8.599 2.805 25.618 1.00 96.25 194 LYS A O 1
ATOM 1455 N N . SER A 1 195 ? -6.714 1.569 25.529 1.00 96.56 195 SER A N 1
ATOM 1456 C CA . SER A 1 195 ? -7.120 0.412 26.337 1.00 96.56 195 SER A CA 1
ATOM 1457 C C . SER A 1 195 ? -7.743 0.697 27.713 1.00 96.56 195 SER A C 1
ATOM 1459 O O . SER A 1 195 ? -7.849 -0.217 28.511 1.00 96.56 195 SER A O 1
ATOM 1461 N N . ASP A 1 196 ? -7.915 1.952 28.112 1.00 95.75 196 ASP A N 1
ATOM 1462 C CA . ASP A 1 196 ? -8.511 2.428 29.370 1.00 95.75 196 ASP A CA 1
ATOM 1463 C C . ASP A 1 196 ? -8.870 3.894 29.108 1.00 95.75 196 ASP A C 1
ATOM 1465 O O . ASP A 1 196 ? -8.029 4.799 29.254 1.00 95.75 196 ASP A O 1
ATOM 1469 N N . THR A 1 197 ? -10.073 4.142 28.596 1.00 95.06 197 THR A N 1
ATOM 1470 C CA . THR A 1 197 ? -10.469 5.434 28.027 1.00 95.06 197 THR A CA 1
ATOM 1471 C C . THR A 1 197 ? -10.641 6.521 29.079 1.00 95.06 197 THR A C 1
ATOM 1473 O O . THR A 1 197 ? -10.253 7.674 28.826 1.00 95.06 197 THR A O 1
ATOM 1476 N N . ASP A 1 198 ? -11.125 6.194 30.275 1.00 91.88 198 ASP A N 1
ATOM 1477 C CA . ASP A 1 198 ? -11.324 7.172 31.350 1.00 91.88 198 ASP A CA 1
ATOM 1478 C C . ASP A 1 198 ? -10.138 7.272 32.333 1.00 91.88 198 ASP A C 1
ATOM 1480 O O . ASP A 1 198 ? -9.978 8.291 33.016 1.00 91.88 198 ASP A O 1
ATOM 1484 N N . GLY A 1 199 ? -9.206 6.318 32.280 1.00 94.62 199 GLY A N 1
ATOM 1485 C CA . GLY A 1 199 ? -7.964 6.314 33.044 1.00 94.62 199 GLY A CA 1
ATOM 1486 C C . GLY A 1 199 ? -8.140 5.887 34.500 1.00 94.62 199 GLY A C 1
ATOM 1487 O O . GLY A 1 199 ? -7.340 6.316 35.347 1.00 94.62 199 GLY A O 1
ATOM 1488 N N . ASP A 1 200 ? -9.181 5.119 34.825 1.00 92.00 200 ASP A N 1
ATOM 1489 C CA . ASP A 1 200 ? -9.449 4.652 36.187 1.00 92.00 200 ASP A CA 1
ATOM 1490 C C . ASP A 1 200 ? -8.633 3.404 36.589 1.00 92.00 200 ASP A C 1
ATOM 1492 O O . ASP A 1 200 ? -8.518 3.084 37.784 1.00 92.00 200 ASP A O 1
ATOM 1496 N N . GLY A 1 201 ? -7.970 2.769 35.614 1.00 92.88 201 GLY A N 1
ATOM 1497 C CA . GLY A 1 201 ? -7.131 1.588 35.779 1.00 92.88 201 GLY A CA 1
ATOM 1498 C C . GLY A 1 201 ? -7.807 0.257 35.431 1.00 92.88 201 GLY A C 1
ATOM 1499 O O . GLY A 1 201 ? -7.200 -0.794 35.679 1.00 92.88 201 GLY A O 1
ATOM 1500 N N . LEU A 1 202 ? -9.029 0.271 34.897 1.00 91.75 202 LEU A N 1
ATOM 1501 C CA . LEU A 1 202 ? -9.683 -0.858 34.236 1.00 91.75 202 LEU A CA 1
ATOM 1502 C C . LEU A 1 202 ? -9.688 -0.632 32.722 1.00 91.75 202 LEU A C 1
ATOM 1504 O O . LEU A 1 202 ? -9.824 0.495 32.278 1.00 91.75 202 LEU A O 1
ATOM 1508 N N . SER A 1 203 ? -9.524 -1.698 31.933 1.00 94.75 203 SER A N 1
ATOM 1509 C CA . SER A 1 203 ? -9.664 -1.562 30.483 1.00 94.75 203 SER A CA 1
ATOM 1510 C C . SER A 1 203 ? -11.117 -1.511 30.045 1.00 94.75 203 SER A C 1
ATOM 1512 O O . SER A 1 203 ? -11.959 -2.151 30.687 1.00 94.75 203 SER A O 1
ATOM 1514 N N . ASP A 1 204 ? -11.397 -0.842 28.930 1.00 93.88 204 ASP A N 1
ATOM 1515 C CA . ASP A 1 204 ? -12.750 -0.682 28.394 1.00 93.88 204 ASP A CA 1
ATOM 1516 C C . ASP A 1 204 ? -13.355 -2.070 28.103 1.00 93.88 204 ASP A C 1
ATOM 1518 O O . ASP A 1 204 ? -14.477 -2.390 28.525 1.00 93.88 204 ASP A O 1
ATOM 1522 N N . GLY A 1 205 ? -12.561 -2.975 27.522 1.00 93.44 205 GLY A N 1
ATOM 1523 C CA . GLY A 1 205 ? -12.918 -4.379 27.332 1.00 93.44 205 GLY A CA 1
ATOM 1524 C C . GLY A 1 205 ? -13.257 -5.121 28.631 1.00 93.44 205 GLY A C 1
ATOM 1525 O O . GLY A 1 205 ? -14.161 -5.966 28.650 1.00 93.44 205 GLY A O 1
ATOM 1526 N N . ILE A 1 206 ? -12.613 -4.805 29.762 1.00 93.00 206 ILE A N 1
ATOM 1527 C CA . ILE A 1 206 ? -12.983 -5.362 31.076 1.00 93.00 206 ILE A CA 1
ATOM 1528 C C . ILE A 1 206 ? -14.297 -4.755 31.577 1.00 93.00 206 ILE A C 1
ATOM 1530 O O . ILE A 1 206 ? -15.143 -5.491 32.105 1.00 93.00 206 ILE A O 1
ATOM 1534 N N . GLU A 1 207 ? -14.466 -3.442 31.456 1.00 90.12 207 GLU A N 1
ATOM 1535 C CA . GLU A 1 207 ? -15.658 -2.724 31.906 1.00 90.12 207 GLU A CA 1
ATOM 1536 C C . GLU A 1 207 ? -16.923 -3.234 31.210 1.00 90.12 207 GLU A C 1
ATOM 1538 O O . GLU A 1 207 ? -17.895 -3.621 31.875 1.00 90.12 207 GLU A O 1
ATOM 1543 N N . VAL A 1 208 ? -16.875 -3.341 29.881 1.00 89.19 208 VAL A N 1
ATOM 1544 C CA . VAL A 1 208 ? -17.994 -3.793 29.046 1.00 89.19 208 VAL A CA 1
ATOM 1545 C C . VAL A 1 208 ? -18.318 -5.266 29.300 1.00 89.19 208 VAL A C 1
ATOM 1547 O O . VAL A 1 208 ? -19.473 -5.612 29.564 1.00 89.19 208 VAL A O 1
ATOM 1550 N N . ASN A 1 209 ? -17.316 -6.151 29.283 1.00 85.88 209 ASN A N 1
ATOM 1551 C CA . ASN A 1 209 ? -17.559 -7.596 29.335 1.00 85.88 209 ASN A CA 1
ATOM 1552 C C . ASN A 1 209 ? -17.907 -8.126 30.732 1.00 85.88 209 ASN A C 1
ATOM 1554 O O . ASN A 1 209 ? -18.528 -9.188 30.859 1.00 85.88 209 ASN A O 1
ATOM 1558 N N . LYS A 1 210 ? -17.483 -7.441 31.802 1.00 81.06 210 LYS A N 1
ATOM 1559 C CA . LYS A 1 210 ? -17.589 -7.973 33.169 1.00 81.06 210 LYS A CA 1
ATOM 1560 C C . LYS A 1 210 ? -18.525 -7.191 34.075 1.00 81.06 210 LYS A C 1
ATOM 1562 O O . LYS A 1 210 ? -19.064 -7.795 35.009 1.00 81.06 210 LYS A O 1
ATOM 1567 N N . TYR A 1 211 ? -18.703 -5.893 33.847 1.00 67.69 211 TYR A N 1
ATOM 1568 C CA . TYR A 1 211 ? -19.336 -5.036 34.843 1.00 67.69 211 TYR A CA 1
ATOM 1569 C C . TYR A 1 211 ? -20.740 -4.526 34.480 1.00 67.69 211 TYR A C 1
ATOM 1571 O O . TYR A 1 211 ? -21.374 -3.950 35.362 1.00 67.69 211 TYR A O 1
ATOM 1579 N N . ASP A 1 212 ? -21.299 -4.831 33.293 1.00 60.19 212 ASP A N 1
ATOM 1580 C CA . ASP A 1 212 ? -22.648 -4.375 32.848 1.00 60.19 212 ASP A CA 1
ATOM 1581 C C . ASP A 1 212 ? -22.886 -2.891 33.187 1.00 60.19 212 ASP A C 1
ATOM 1583 O O . ASP A 1 212 ? -23.961 -2.463 33.623 1.00 60.19 212 ASP A O 1
ATOM 1587 N N . SER A 1 213 ? -21.811 -2.106 33.122 1.00 52.66 213 SER A N 1
ATOM 1588 C CA . SER A 1 213 ? -21.764 -0.809 33.759 1.00 52.66 213 SER A CA 1
ATOM 1589 C C . SER A 1 213 ? -21.399 0.247 32.747 1.00 52.66 213 SER A C 1
ATOM 1591 O O . SER A 1 213 ? -20.239 0.493 32.451 1.00 52.66 213 SER A O 1
ATOM 1593 N N . ALA A 1 214 ? -22.438 0.977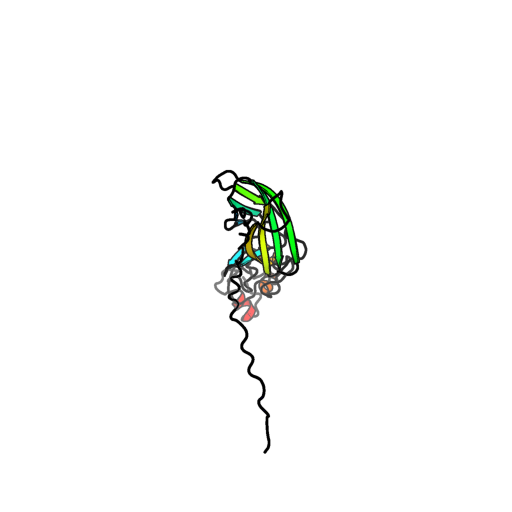 32.363 1.00 49.97 214 ALA A N 1
ATOM 1594 C CA . ALA A 1 214 ? -22.393 2.417 32.169 1.00 49.97 214 ALA A CA 1
ATOM 1595 C C . ALA A 1 214 ? -21.866 3.150 33.431 1.00 49.97 214 ALA A C 1
ATOM 1597 O O . ALA A 1 214 ? -22.566 3.988 34.004 1.00 49.97 214 ALA A O 1
ATOM 1598 N N . GLN A 1 215 ? -20.678 2.797 33.922 1.00 49.56 215 GLN A N 1
ATOM 1599 C CA . GLN A 1 215 ? -20.015 3.468 35.035 1.00 49.56 215 GLN A CA 1
ATOM 1600 C C . GLN A 1 215 ? -18.577 3.798 34.676 1.00 49.56 215 GLN A C 1
ATOM 1602 O O . GLN A 1 215 ? -17.666 3.349 35.348 1.00 49.56 215 GLN A O 1
ATOM 1607 N N . THR A 1 216 ? -18.423 4.679 33.701 1.00 45.09 216 THR A N 1
ATOM 1608 C CA . THR A 1 216 ? -17.329 5.640 33.757 1.00 45.09 216 THR A CA 1
ATOM 1609 C C . THR A 1 216 ? -17.739 6.781 34.683 1.00 45.09 216 THR A C 1
ATOM 1611 O O . THR A 1 216 ? -18.929 7.129 34.814 1.00 45.09 216 THR A O 1
ATOM 1614 N N . LYS A 1 217 ? -16.764 7.346 35.384 1.00 40.97 217 LYS A N 1
ATOM 1615 C CA . LYS A 1 217 ? -16.966 8.497 36.258 1.00 40.97 217 LYS A CA 1
ATOM 1616 C C . LYS A 1 217 ? -15.997 9.610 35.927 1.00 40.97 217 LYS A C 1
ATOM 1618 O O . LYS A 1 217 ? -14.791 9.326 35.868 1.00 40.97 217 LYS A O 1
#

Foldseek 3Di:
DDDDDDDDDDDDDDPPPPPPPPPPPPPPDPQFDKDKPAKDKDDPQFDQDDPQATEGAQAFFIKIKIKMAGDFAKKKKWKWKFDPPDIDTQDIDIDGYDDGDIDMDMDPRTHHPPPDFAKMKIKTFMGHPPDPPDGSDIDIGIYGYFYQQPQQCPLQDHPVRCVVLVHDSNDQQRCPLQRGCNRQVVDPQHRSNDQCRLPPPHGPNCCVPPPVDPDDD

Secondary s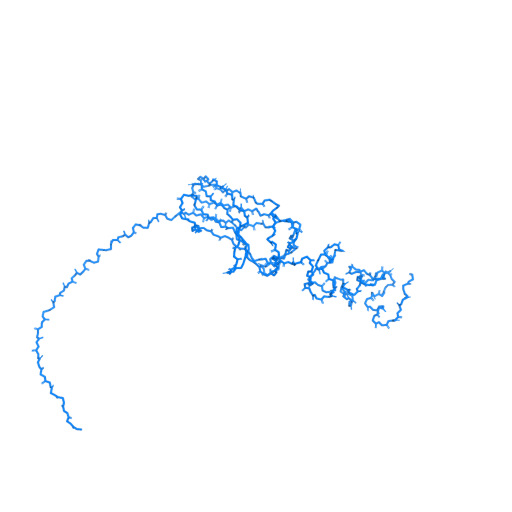tructure (DSSP, 8-state):
---PPP---------------------------EEEPPPEEESTTEEEEETTEEEEETTS-EEEEEEEEESSEEEEEEEEEE-SS-EEEEEEEEEEEPTT-EEEEEEEEEPPPTT--EEEEEEEEEEETTS-S--SEEEEEEEEEE-TT--SS-SSS-HHHHHHHT--TT-SSSS-SSS-HHHHTT-TT--TT-SSSS-SSS-HHHHHHHH------